Protein AF-0000000078824824 (afdb_homodimer)

pLDDT: mean 91.62, std 8.52, range [42.88, 98.44]

Structure (mmCIF, N/CA/C/O backbone):
data_AF-0000000078824824-model_v1
#
loop_
_entity.id
_entity.type
_entity.pdbx_description
1 polymer 'siroheme decarboxylase'
#
loop_
_atom_site.group_PDB
_atom_site.id
_atom_site.type_symbol
_atom_site.label_atom_id
_atom_site.label_alt_id
_atom_site.label_comp_id
_atom_site.label_asym_id
_atom_site.label_entity_id
_atom_site.label_seq_id
_atom_site.pdbx_PDB_ins_code
_atom_site.Cartn_x
_atom_site.Cartn_y
_atom_site.Cartn_z
_atom_site.occupancy
_atom_site.B_iso_or_equiv
_atom_site.auth_seq_id
_atom_site.auth_comp_id
_atom_site.auth_asym_id
_atom_site.auth_atom_id
_atom_site.pdbx_PDB_model_num
ATOM 1 N N . MET A 1 1 ? -10.422 9.688 16.234 1 77.88 1 MET A N 1
ATOM 2 C CA . MET A 1 1 ? -9.281 10.508 15.844 1 77.88 1 MET A CA 1
ATOM 3 C C . MET A 1 1 ? -8.516 9.867 14.688 1 77.88 1 MET A C 1
ATOM 5 O O . MET A 1 1 ? -8.328 10.492 13.648 1 77.88 1 MET A O 1
ATOM 9 N N . LEU A 1 2 ? -8.312 8.547 14.719 1 79.88 2 LEU A N 1
ATOM 10 C CA . LEU A 1 2 ? -7.465 7.891 13.727 1 79.88 2 LEU A CA 1
ATOM 11 C C . LEU A 1 2 ? -8.164 7.832 12.375 1 79.88 2 LEU A C 1
ATOM 13 O O . LEU A 1 2 ? -7.527 8 11.336 1 79.88 2 LEU A O 1
ATOM 17 N N . ASN A 1 3 ? -9.469 7.719 12.445 1 81.69 3 ASN A N 1
ATOM 18 C CA . ASN A 1 3 ? -10.234 7.684 11.203 1 81.69 3 ASN A CA 1
ATOM 19 C C . ASN A 1 3 ? -10.188 9.031 10.484 1 81.69 3 ASN A C 1
ATOM 21 O O . ASN A 1 3 ? -10.078 9.078 9.258 1 81.69 3 ASN A O 1
ATOM 25 N N . ILE A 1 4 ? -10.219 10.008 11.227 1 79 4 ILE A N 1
ATOM 26 C CA . ILE A 1 4 ? -10.203 11.344 10.648 1 79 4 ILE A CA 1
ATOM 27 C C . ILE A 1 4 ? -8.82 11.641 10.07 1 79 4 ILE A C 1
ATOM 29 O O . ILE A 1 4 ? -8.703 12.164 8.961 1 79 4 ILE A O 1
ATOM 33 N N . ILE A 1 5 ? -7.844 11.227 10.758 1 83.5 5 ILE A N 1
ATOM 34 C CA . ILE A 1 5 ? -6.469 11.5 10.359 1 83.5 5 ILE A CA 1
ATOM 35 C C . ILE A 1 5 ? -6.133 10.719 9.094 1 83.5 5 ILE A C 1
ATOM 37 O O . ILE A 1 5 ? -5.359 11.188 8.258 1 83.5 5 ILE A O 1
ATOM 41 N N . GLN A 1 6 ? -6.789 9.688 8.953 1 82.62 6 GLN A N 1
ATOM 42 C CA . GLN A 1 6 ? -6.52 8.805 7.824 1 82.62 6 GLN A CA 1
ATOM 43 C C . GLN A 1 6 ? -7.145 9.344 6.543 1 82.62 6 GLN A C 1
ATOM 45 O O . GLN A 1 6 ? -6.531 9.297 5.477 1 82.62 6 GLN A O 1
ATOM 50 N N . ASN A 1 7 ? -8.25 9.922 6.59 1 77.62 7 ASN A N 1
ATOM 51 C CA . ASN A 1 7 ? -9.055 10.117 5.391 1 77.62 7 ASN A CA 1
ATOM 52 C C . ASN A 1 7 ? -9.156 11.594 5.016 1 77.62 7 ASN A C 1
ATOM 54 O O . ASN A 1 7 ? -9.422 11.93 3.861 1 77.62 7 ASN A O 1
ATOM 58 N N . ASP A 1 8 ? -9.008 12.43 5.914 1 81 8 ASP A N 1
ATOM 59 C CA . ASP A 1 8 ? -9.359 13.82 5.684 1 81 8 ASP A CA 1
ATOM 60 C C . ASP A 1 8 ? -8.438 14.766 6.457 1 81 8 ASP A C 1
ATOM 62 O O . ASP A 1 8 ? -8.906 15.664 7.16 1 81 8 ASP A O 1
ATOM 66 N N . PHE A 1 9 ? -7.215 14.617 6.199 1 89.62 9 PHE A N 1
ATOM 67 C CA . PHE A 1 9 ? -6.312 15.555 6.863 1 89.62 9 PHE A CA 1
ATOM 68 C C . PHE A 1 9 ? -6.398 16.938 6.227 1 89.62 9 PHE A C 1
ATOM 70 O O . PHE A 1 9 ? -6.234 17.078 5.012 1 89.62 9 PHE A O 1
ATOM 77 N N . PRO A 1 10 ? -6.668 17.953 7.051 1 93.38 10 PRO A N 1
ATOM 78 C CA . PRO A 1 10 ? -6.898 19.281 6.492 1 93.38 10 PRO A CA 1
ATOM 79 C C . PRO A 1 10 ? -5.645 19.891 5.871 1 93.38 10 PRO A C 1
ATOM 81 O O . PRO A 1 10 ? -4.543 19.719 6.402 1 93.38 10 PRO A O 1
ATOM 84 N N . ILE A 1 11 ? -5.902 20.578 4.773 1 94.62 11 ILE A N 1
ATOM 85 C CA . ILE A 1 11 ? -4.824 21.328 4.141 1 94.62 11 ILE A CA 1
ATOM 86 C C . ILE A 1 11 ? -5.016 22.812 4.391 1 94.62 11 ILE A C 1
ATOM 88 O O . ILE A 1 11 ? -5.52 23.531 3.527 1 94.62 11 ILE A O 1
ATOM 92 N N . GLU A 1 12 ? -4.594 23.234 5.465 1 96.5 12 GLU A N 1
ATOM 93 C CA . GLU A 1 12 ? -4.684 24.609 5.918 1 96.5 12 GLU A CA 1
ATOM 94 C C . GLU A 1 12 ? -3.602 24.922 6.945 1 96.5 12 GLU A C 1
ATOM 96 O O . GLU A 1 12 ? -2.873 24.031 7.383 1 96.5 12 GLU A O 1
ATOM 101 N N . SER A 1 13 ? -3.51 26.172 7.426 1 97.25 13 SER A N 1
ATOM 102 C CA . SER A 1 13 ? -2.389 26.672 8.211 1 97.25 13 SER A CA 1
ATOM 103 C C . SER A 1 13 ? -2.25 25.906 9.5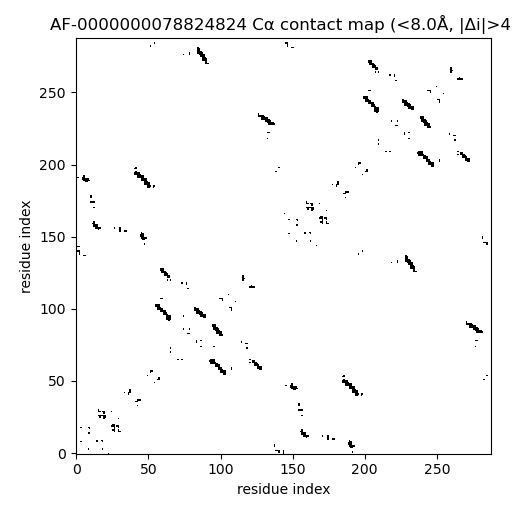23 1 97.25 13 SER A C 1
ATOM 105 O O . SER A 1 13 ? -1.14 25.562 9.938 1 97.25 13 SER A O 1
ATOM 107 N N . ARG A 1 14 ? -3.383 25.625 10.18 1 97.62 14 ARG A N 1
ATOM 108 C CA . ARG A 1 14 ? -3.371 24.922 11.453 1 97.62 14 ARG A CA 1
ATOM 109 C C . ARG A 1 14 ? -4.27 23.688 11.414 1 97.62 14 ARG A C 1
ATOM 111 O O . ARG A 1 14 ? -5.309 23.641 12.07 1 97.62 14 ARG A O 1
ATOM 118 N N . PRO A 1 15 ? -3.791 22.656 10.711 1 96 15 PRO A N 1
ATOM 119 C CA . PRO A 1 15 ? -4.637 21.484 10.508 1 96 15 PRO A CA 1
ATOM 120 C C . PRO A 1 15 ? -4.973 20.766 11.812 1 96 15 PRO A C 1
ATOM 122 O O . PRO A 1 15 ? -6.074 20.234 11.969 1 96 15 PRO A O 1
ATOM 125 N N . PHE A 1 16 ? -4.07 20.812 12.781 1 96.44 16 PHE A N 1
ATOM 126 C CA . PHE A 1 16 ? -4.312 20.125 14.039 1 96.44 16 PHE A CA 1
ATOM 127 C C . PHE A 1 16 ? -5.363 20.859 14.867 1 96.44 16 PHE A C 1
ATOM 129 O O . PHE A 1 16 ? -6.117 20.234 15.609 1 96.44 16 PHE A O 1
ATOM 136 N N . LEU A 1 17 ? -5.379 22.156 14.711 1 97.25 17 LEU A N 1
ATOM 137 C CA . LEU A 1 17 ? -6.457 22.906 15.344 1 97.25 17 LEU A CA 1
ATOM 138 C C . LEU A 1 17 ? -7.809 22.516 14.742 1 97.25 17 LEU A C 1
ATOM 140 O O . LEU A 1 17 ? -8.789 22.344 15.477 1 97.25 17 LEU A O 1
ATOM 144 N N . THR A 1 18 ? -7.855 22.406 13.461 1 96.19 18 THR A N 1
ATOM 145 C CA . THR A 1 18 ? -9.078 22 12.781 1 96.19 18 THR A CA 1
ATOM 146 C C . THR A 1 18 ? -9.531 20.625 13.266 1 96.19 18 THR A C 1
ATOM 148 O O . THR A 1 18 ? -10.711 20.406 13.555 1 96.19 18 THR A O 1
ATOM 151 N N . LEU A 1 19 ? -8.602 19.703 13.359 1 93.81 19 LEU A N 1
ATOM 152 C CA . LEU A 1 19 ? -8.898 18.375 13.867 1 93.81 19 LEU A CA 1
ATOM 153 C C . LEU A 1 19 ? -9.391 18.438 15.312 1 93.81 19 LEU A C 1
ATOM 155 O O . LEU A 1 19 ? -10.336 17.734 15.68 1 93.81 19 LEU A O 1
ATOM 159 N N . ALA A 1 20 ? -8.727 19.266 16.078 1 95.12 20 ALA A N 1
ATOM 160 C CA . ALA A 1 20 ? -9.094 19.438 17.484 1 95.12 20 ALA A CA 1
ATOM 161 C C . ALA A 1 20 ? -10.547 19.875 17.625 1 95.12 20 ALA A C 1
ATOM 163 O O . ALA A 1 20 ? -11.273 19.359 18.484 1 95.12 20 ALA A O 1
ATOM 164 N N . ASN A 1 21 ? -10.93 20.797 16.781 1 95.44 21 ASN A N 1
ATOM 165 C CA . ASN A 1 21 ? -12.297 21.297 16.812 1 95.44 21 ASN A CA 1
ATOM 166 C C . ASN A 1 21 ? -13.312 20.203 16.484 1 95.44 21 ASN A C 1
ATOM 168 O O . ASN A 1 21 ? -14.383 20.141 17.094 1 95.44 21 ASN A O 1
ATOM 172 N N . LYS A 1 22 ? -13 19.359 15.594 1 92.38 22 LYS A N 1
ATOM 173 C CA . LYS A 1 22 ? -13.883 18.266 15.195 1 92.38 22 LYS A CA 1
ATOM 174 C C . LYS A 1 22 ? -13.977 17.219 16.297 1 92.38 22 LYS A C 1
ATOM 176 O O . LYS A 1 22 ? -15 16.547 16.438 1 92.38 22 LYS A O 1
ATOM 181 N N . LEU A 1 23 ? -12.969 17.078 17.094 1 91.69 23 LEU A N 1
ATOM 182 C CA . LEU A 1 23 ? -12.883 16 18.078 1 91.69 23 LEU A CA 1
ATOM 183 C C . LEU A 1 23 ? -13.188 16.516 19.469 1 91.69 23 LEU A C 1
ATOM 185 O O . LEU A 1 23 ? -13.102 15.766 20.453 1 91.69 23 LEU A O 1
ATOM 189 N N . ASP A 1 24 ? -13.492 17.766 19.609 1 94.19 24 ASP A N 1
ATOM 190 C CA . ASP A 1 24 ? -13.734 18.391 20.906 1 94.19 24 ASP A CA 1
ATOM 191 C C . ASP A 1 24 ? -12.523 18.25 21.828 1 94.19 24 ASP A C 1
ATOM 193 O O . ASP A 1 24 ? -12.648 17.797 22.969 1 94.19 24 ASP A O 1
ATOM 197 N N . MET A 1 25 ? -11.32 18.562 21.281 1 96.06 25 MET A N 1
ATOM 198 C CA . MET A 1 25 ? -10.031 18.562 21.953 1 96.06 25 MET A CA 1
ATOM 199 C C . MET A 1 25 ? -9.305 19.891 21.719 1 96.06 25 MET A C 1
ATOM 201 O O . MET A 1 25 ? -9.773 20.734 20.969 1 96.06 25 MET A O 1
ATOM 205 N N . THR A 1 26 ? -8.242 20.016 22.531 1 97.56 26 THR A N 1
ATOM 206 C CA . THR A 1 26 ? -7.363 21.141 22.234 1 97.56 26 THR A CA 1
ATOM 207 C C . THR A 1 26 ? -6.344 20.766 21.156 1 97.56 26 THR A C 1
ATOM 209 O O . THR A 1 26 ? -6.086 19.578 20.938 1 97.56 26 THR A O 1
ATOM 212 N N . GLU A 1 27 ? -5.879 21.766 20.5 1 97.75 27 GLU A N 1
ATOM 213 C CA . GLU A 1 27 ? -4.836 21.531 19.516 1 97.75 27 GLU A CA 1
ATOM 214 C C . GLU A 1 27 ? -3.656 20.781 20.125 1 97.75 27 GLU A C 1
ATOM 216 O O . GLU A 1 27 ? -3.123 19.859 19.5 1 97.75 27 GLU A O 1
ATOM 221 N N . GLU A 1 28 ? -3.238 21.188 21.297 1 97.81 28 GLU A N 1
ATOM 222 C CA . GLU A 1 28 ? -2.109 20.562 21.984 1 97.81 28 GLU A CA 1
ATOM 223 C C . GLU A 1 28 ? -2.375 19.094 22.25 1 97.81 28 GLU A C 1
ATOM 225 O O . GLU A 1 28 ? -1.48 18.25 22.094 1 97.81 28 GLU A O 1
ATOM 230 N N . GLU A 1 29 ? -3.529 18.781 22.625 1 96.69 29 GLU A N 1
ATOM 231 C CA . GLU A 1 29 ? -3.904 17.391 22.891 1 96.69 29 GLU A CA 1
ATOM 232 C C . GLU A 1 29 ? -3.803 16.547 21.641 1 96.69 29 GLU A C 1
ATOM 234 O O . GLU A 1 29 ? -3.287 15.422 21.672 1 96.69 29 GLU A O 1
ATOM 239 N N . VAL A 1 30 ? -4.297 17.062 20.516 1 95.38 30 VAL A N 1
ATOM 240 C CA . VAL A 1 30 ? -4.27 16.344 19.25 1 95.38 30 VAL A CA 1
ATOM 241 C C . VAL A 1 30 ? -2.824 16.109 18.828 1 95.38 30 VAL A C 1
ATOM 243 O O . VAL A 1 30 ? -2.463 15 18.422 1 95.38 30 VAL A O 1
ATOM 246 N N . ILE A 1 31 ? -2.025 17.125 18.922 1 96.62 31 ILE A N 1
ATOM 247 C CA . ILE A 1 31 ? -0.627 17.047 18.516 1 96.62 31 ILE A CA 1
ATOM 248 C C . ILE A 1 31 ? 0.099 16.016 19.391 1 96.62 31 ILE A C 1
ATOM 250 O O . ILE A 1 31 ? 0.832 15.164 18.859 1 96.62 31 ILE A O 1
ATOM 254 N N . GLU A 1 32 ? -0.134 16.062 20.641 1 96.62 32 GLU A N 1
ATOM 255 C CA . GLU A 1 32 ? 0.508 15.117 21.562 1 96.62 32 GLU A CA 1
ATOM 256 C C . GLU A 1 3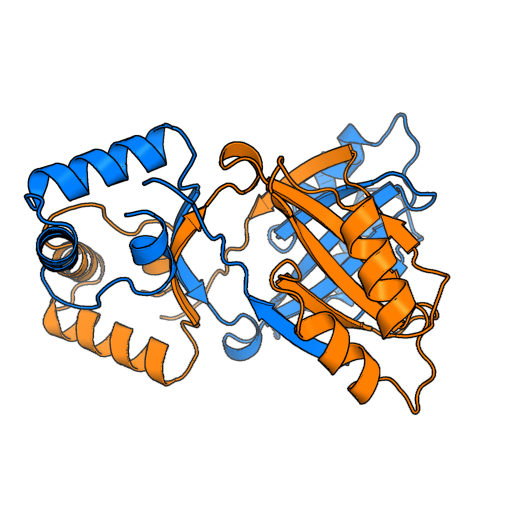2 ? 0.071 13.688 21.266 1 96.62 32 GLU A C 1
ATOM 258 O O . GLU A 1 32 ? 0.887 12.766 21.312 1 96.62 32 GLU A O 1
ATOM 263 N N . LEU A 1 33 ? -1.161 13.547 21.016 1 93.75 33 LEU A N 1
ATOM 264 C CA . LEU A 1 33 ? -1.683 12.227 20.688 1 93.75 33 LEU A CA 1
ATOM 265 C C . LEU A 1 33 ? -1.069 11.711 19.391 1 93.75 33 LEU A C 1
ATOM 267 O O . LEU A 1 33 ? -0.706 10.531 19.297 1 93.75 33 LEU A O 1
ATOM 271 N N . MET A 1 34 ? -0.977 12.562 18.422 1 93.12 34 MET A N 1
ATOM 272 C CA . MET A 1 34 ? -0.362 12.188 17.156 1 93.12 34 MET A CA 1
ATOM 273 C C . MET A 1 34 ? 1.08 11.734 17.359 1 93.12 34 MET A C 1
ATOM 275 O O . MET A 1 34 ? 1.504 10.727 16.797 1 93.12 34 MET A O 1
ATOM 279 N N . LYS A 1 35 ? 1.763 12.484 18.109 1 94.88 35 LYS A N 1
ATOM 280 C CA . LYS A 1 35 ? 3.15 12.133 18.391 1 94.88 35 LYS A CA 1
ATOM 281 C C . LYS A 1 35 ? 3.238 10.789 19.109 1 94.88 35 LYS A C 1
ATOM 283 O O . LYS A 1 35 ? 4.105 9.969 18.812 1 94.88 35 LYS A O 1
ATOM 288 N N . LYS A 1 36 ? 2.365 10.578 20.031 1 94.5 36 LYS A N 1
ATOM 289 C CA . LYS A 1 36 ? 2.326 9.32 20.766 1 94.5 36 LYS A CA 1
ATOM 290 C C . LYS A 1 36 ? 2.043 8.141 19.844 1 94.5 36 LYS A C 1
ATOM 292 O O . LYS A 1 36 ? 2.684 7.098 19.938 1 94.5 36 LYS A O 1
ATOM 297 N N . PHE A 1 37 ? 1.083 8.305 18.969 1 91.69 37 PHE A N 1
ATOM 298 C CA . PHE A 1 37 ? 0.725 7.242 18.031 1 91.69 37 PHE A CA 1
ATOM 299 C C . PHE A 1 37 ? 1.877 6.953 17.078 1 91.69 37 PHE A C 1
ATOM 301 O O . PHE A 1 37 ? 2.096 5.801 16.688 1 91.69 37 PHE A O 1
ATOM 308 N N . LYS A 1 38 ? 2.537 7.953 16.688 1 91.75 38 LYS A N 1
ATOM 309 C CA . LYS A 1 38 ? 3.713 7.773 15.836 1 91.75 38 LYS A CA 1
ATOM 310 C C . LYS A 1 38 ? 4.82 7.039 16.578 1 91.75 38 LYS A C 1
ATOM 312 O O . LYS A 1 38 ? 5.402 6.086 16.062 1 91.75 38 LYS A O 1
ATOM 317 N N . GLU A 1 39 ? 5.078 7.441 17.781 1 93.69 39 GLU A N 1
ATOM 318 C CA . GLU A 1 39 ? 6.125 6.84 18.609 1 93.69 39 GLU A CA 1
ATOM 319 C C . GLU A 1 39 ? 5.82 5.375 18.906 1 93.69 39 GLU A C 1
ATOM 321 O O . GLU A 1 39 ? 6.727 4.543 18.938 1 93.69 39 GLU A O 1
ATOM 326 N N . SER A 1 40 ? 4.562 5.113 19.078 1 93.19 40 SER A N 1
ATOM 327 C CA . SER A 1 40 ? 4.156 3.754 19.406 1 93.19 40 SER A CA 1
ATOM 328 C C . SER A 1 40 ? 4.074 2.873 18.172 1 93.19 40 SER A C 1
ATOM 330 O O . SER A 1 40 ? 3.896 1.658 18.266 1 93.19 40 SER A O 1
ATOM 332 N N . GLY A 1 41 ? 4.094 3.51 16.969 1 90.62 41 GLY A N 1
ATOM 333 C CA . GLY A 1 41 ? 4.129 2.748 15.734 1 90.62 41 GLY A CA 1
ATOM 334 C C . GLY A 1 41 ? 2.758 2.537 15.125 1 90.62 41 GLY A C 1
ATOM 335 O O . GLY A 1 41 ? 2.633 1.909 14.07 1 90.62 41 GLY A O 1
ATOM 336 N N . TYR A 1 42 ? 1.727 3.016 15.812 1 89.38 42 TYR A N 1
ATOM 337 C CA . TYR A 1 42 ? 0.396 2.926 15.227 1 89.38 42 TYR A CA 1
ATOM 338 C C . TYR A 1 42 ? 0.322 3.711 13.922 1 89.38 42 TYR A C 1
ATOM 340 O O . TYR A 1 42 ? -0.282 3.254 12.945 1 89.38 42 TYR A O 1
ATOM 348 N N . ILE A 1 43 ? 0.893 4.875 14.016 1 89.19 43 ILE A N 1
ATOM 349 C CA . ILE A 1 43 ? 1.068 5.656 12.797 1 89.19 43 ILE A CA 1
ATOM 350 C C . ILE A 1 43 ? 2.461 5.406 12.219 1 89.19 43 ILE A C 1
ATOM 352 O O . ILE A 1 43 ? 3.469 5.758 12.836 1 89.19 43 ILE A O 1
ATOM 356 N N . ARG A 1 44 ? 2.543 4.832 11.094 1 87.44 44 ARG A N 1
ATOM 357 C CA . ARG A 1 44 ? 3.82 4.566 10.445 1 87.44 44 ARG A CA 1
ATOM 358 C C . ARG A 1 44 ? 4.387 5.832 9.812 1 87.44 44 ARG A C 1
ATOM 360 O O . ARG A 1 44 ? 5.594 6.078 9.875 1 87.44 44 ARG A O 1
ATOM 367 N N . ARG A 1 45 ? 3.498 6.512 9.211 1 87.62 45 ARG A N 1
ATOM 368 C CA . ARG A 1 45 ? 3.92 7.738 8.539 1 87.62 45 ARG A CA 1
ATOM 369 C C . ARG A 1 45 ? 2.775 8.742 8.461 1 87.62 45 ARG A C 1
ATOM 371 O O . ARG A 1 45 ? 1.607 8.352 8.391 1 87.62 45 ARG A O 1
ATOM 378 N N . LEU A 1 46 ? 3.195 9.977 8.672 1 87.81 46 LEU A N 1
ATOM 379 C CA . LEU A 1 46 ? 2.271 11.07 8.383 1 87.81 46 LEU A CA 1
ATOM 380 C C . LEU A 1 46 ? 2.711 11.844 7.148 1 87.81 46 LEU A C 1
ATOM 382 O O . LEU A 1 46 ? 3.869 12.25 7.043 1 87.81 46 LEU A O 1
ATOM 386 N N . GLY A 1 47 ? 1.866 11.883 6.172 1 88.06 47 GLY A N 1
ATOM 387 C CA . GLY A 1 47 ? 2.223 12.609 4.965 1 88.06 47 GLY A CA 1
ATOM 388 C C . GLY A 1 47 ? 1.343 12.266 3.779 1 88.06 47 GLY A C 1
ATOM 389 O O . GLY A 1 47 ? 0.206 11.82 3.951 1 88.06 47 GLY A O 1
ATOM 390 N N . GLY A 1 48 ? 1.871 12.586 2.66 1 87.38 48 GLY A N 1
ATOM 391 C CA . GLY A 1 48 ? 1.109 12.359 1.441 1 87.38 48 GLY A CA 1
ATOM 392 C C . GLY A 1 48 ? 1.295 10.969 0.868 1 87.38 48 GLY A C 1
ATOM 393 O O . GLY A 1 48 ? 2.402 10.43 0.889 1 87.38 48 GLY A O 1
ATOM 394 N N . VAL A 1 49 ? 0.228 10.375 0.575 1 87.25 49 VAL A N 1
ATOM 395 C CA . VAL A 1 49 ? 0.232 9.172 -0.255 1 87.25 49 VAL A CA 1
ATOM 396 C C . VAL A 1 49 ? 0.051 9.555 -1.722 1 87.25 49 VAL A C 1
ATOM 398 O O . VAL A 1 49 ? -0.927 10.219 -2.08 1 87.25 49 VAL A O 1
ATOM 401 N N . PHE A 1 50 ? 0.919 9.117 -2.541 1 87.94 50 PHE A N 1
ATOM 402 C CA . PHE A 1 50 ? 0.964 9.594 -3.918 1 87.94 50 PHE A CA 1
ATOM 403 C C . PHE A 1 50 ? 0.485 8.516 -4.883 1 87.94 50 PHE A C 1
ATOM 405 O O . PHE A 1 50 ? 0.546 7.328 -4.574 1 87.94 50 PHE A O 1
ATOM 412 N N . ASP A 1 51 ? 0.059 9.055 -6 1 89.5 51 ASP A N 1
ATOM 413 C CA . ASP A 1 51 ? -0.236 8.172 -7.129 1 89.5 51 ASP A CA 1
ATOM 414 C C . ASP A 1 51 ? 1.026 7.867 -7.934 1 89.5 51 ASP A C 1
ATOM 416 O O . ASP A 1 51 ? 1.489 8.703 -8.711 1 89.5 51 ASP A O 1
ATOM 420 N N . SER A 1 52 ? 1.491 6.664 -7.727 1 87.94 52 SER A N 1
ATOM 421 C CA . SER A 1 52 ? 2.764 6.32 -8.352 1 87.94 52 SER A CA 1
ATOM 422 C C . SER A 1 52 ? 2.666 6.375 -9.867 1 87.94 52 SER A C 1
ATOM 424 O O . SER A 1 52 ? 3.619 6.777 -10.547 1 87.94 52 SER A O 1
ATOM 426 N N . GLY A 1 53 ? 1.61 6.012 -10.414 1 87.5 53 GLY A N 1
ATOM 427 C CA . GLY A 1 53 ? 1.421 6.086 -11.859 1 87.5 53 GLY A CA 1
ATOM 428 C C . GLY A 1 53 ? 1.497 7.504 -12.398 1 87.5 53 GLY A C 1
ATOM 429 O O . GLY A 1 53 ? 2.178 7.758 -13.391 1 87.5 53 GLY A O 1
ATOM 430 N N . LYS A 1 54 ? 0.863 8.367 -11.773 1 87.75 54 LYS A N 1
ATOM 431 C CA . LYS A 1 54 ? 0.869 9.773 -12.18 1 87.75 54 LYS A CA 1
ATOM 432 C C . LYS A 1 54 ? 2.256 10.383 -12.023 1 87.75 54 LYS A C 1
ATOM 434 O O . LYS A 1 54 ? 2.611 11.32 -12.734 1 87.75 54 LYS A O 1
ATOM 439 N N . LEU A 1 55 ? 3.021 9.844 -11.102 1 87.38 55 LEU A N 1
ATOM 440 C CA . LEU A 1 55 ? 4.371 10.344 -10.867 1 87.38 55 LEU A CA 1
ATOM 441 C C . LEU A 1 55 ? 5.355 9.734 -11.867 1 87.38 55 LEU A C 1
ATOM 443 O O . LEU A 1 55 ? 6.535 10.094 -11.875 1 87.38 55 LEU A O 1
ATOM 447 N N . GLY A 1 56 ? 4.863 8.82 -12.672 1 87.19 56 GLY A N 1
ATOM 448 C CA . GLY A 1 56 ? 5.719 8.211 -13.68 1 87.19 56 GLY A CA 1
ATOM 449 C C . GLY A 1 56 ? 6.402 6.945 -13.203 1 87.19 56 GLY A C 1
ATOM 450 O O . GLY A 1 56 ? 7.551 6.68 -13.562 1 87.19 56 GLY A O 1
ATOM 451 N N . TYR A 1 57 ? 5.758 6.277 -12.344 1 89.12 57 TYR A N 1
ATOM 452 C CA . TYR A 1 57 ? 6.273 4.996 -11.883 1 89.12 57 TYR A CA 1
ATOM 453 C C . TYR A 1 57 ? 5.406 3.846 -12.383 1 89.12 57 TYR A C 1
ATOM 455 O O . TYR A 1 57 ? 4.223 4.031 -12.672 1 89.12 57 TYR A O 1
ATOM 463 N N . THR A 1 58 ? 6.043 2.758 -12.531 1 89.44 58 THR A N 1
ATOM 464 C CA . THR A 1 58 ? 5.363 1.502 -12.828 1 89.44 58 THR A CA 1
ATOM 465 C C . THR A 1 58 ? 5.75 0.425 -11.82 1 89.44 58 THR A C 1
ATOM 467 O O . THR A 1 58 ? 6.879 0.408 -11.328 1 89.44 58 THR A O 1
ATOM 470 N N . SER A 1 59 ? 4.789 -0.407 -11.477 1 91.75 59 SER A N 1
ATOM 471 C CA . SER A 1 59 ? 5.027 -1.432 -10.469 1 91.75 59 SER A CA 1
ATOM 472 C C . SER A 1 59 ? 4.645 -2.816 -10.977 1 91.75 59 SER A C 1
ATOM 474 O O . SER A 1 59 ? 3.842 -2.939 -11.906 1 91.75 59 SER A O 1
ATOM 476 N N . THR A 1 60 ? 5.293 -3.789 -10.484 1 94.56 60 THR A N 1
ATOM 477 C CA . THR A 1 60 ? 4.957 -5.176 -10.781 1 94.56 60 THR A CA 1
ATOM 478 C C . THR A 1 60 ? 5.066 -6.039 -9.523 1 94.56 60 THR A C 1
ATOM 480 O O . THR A 1 60 ? 5.836 -5.727 -8.617 1 94.56 60 THR A O 1
ATOM 483 N N . LEU A 1 61 ? 4.258 -7.059 -9.5 1 96.75 61 LEU A N 1
ATOM 484 C CA . LEU A 1 61 ? 4.34 -8.078 -8.461 1 96.75 61 LEU A CA 1
ATOM 485 C C . LEU A 1 61 ? 5.211 -9.25 -8.914 1 96.75 61 LEU A C 1
ATOM 487 O O . LEU A 1 61 ? 5.043 -9.758 -10.023 1 96.75 61 LEU A O 1
ATOM 491 N N . CYS A 1 62 ? 6.137 -9.617 -8.008 1 97.88 62 CYS A N 1
ATOM 492 C CA . CYS A 1 62 ? 7.055 -10.703 -8.328 1 97.88 62 CYS A CA 1
ATOM 493 C C . CYS A 1 62 ? 6.992 -11.805 -7.27 1 97.88 62 CYS A C 1
ATOM 495 O O . CYS A 1 62 ? 6.723 -11.531 -6.098 1 97.88 62 CYS A O 1
ATOM 497 N N . ALA A 1 63 ? 7.242 -12.992 -7.723 1 98.06 63 ALA A N 1
ATOM 498 C CA . ALA A 1 63 ? 7.32 -14.141 -6.824 1 98.06 63 ALA A CA 1
ATOM 499 C C . ALA A 1 63 ? 8.508 -15.039 -7.18 1 98.06 63 ALA A C 1
ATOM 501 O O . ALA A 1 63 ? 8.789 -15.258 -8.359 1 98.06 63 ALA A O 1
ATOM 502 N N . ILE A 1 64 ? 9.18 -15.539 -6.148 1 98.12 64 ILE A N 1
ATOM 503 C CA . ILE A 1 64 ? 10.32 -16.422 -6.387 1 98.12 64 ILE A CA 1
ATOM 504 C C . ILE A 1 64 ? 10.281 -17.578 -5.398 1 98.12 64 ILE A C 1
ATOM 506 O O . ILE A 1 64 ? 9.734 -17.453 -4.301 1 98.12 64 ILE A O 1
ATOM 510 N N . GLU A 1 65 ? 10.703 -18.719 -5.898 1 97.94 65 GLU A N 1
ATOM 511 C CA . GLU A 1 65 ? 10.93 -19.859 -5.027 1 97.94 65 GLU A CA 1
ATOM 512 C C . GLU A 1 65 ? 12.328 -19.828 -4.418 1 97.94 65 GLU A C 1
ATOM 514 O O . GLU A 1 65 ? 13.32 -20 -5.125 1 97.94 65 GLU A O 1
ATOM 519 N N . VAL A 1 66 ? 12.375 -19.656 -3.129 1 98.12 66 VAL A N 1
ATOM 520 C CA . VAL A 1 66 ? 13.648 -19.516 -2.439 1 98.12 66 VAL A CA 1
ATOM 521 C C . VAL A 1 66 ? 13.883 -20.719 -1.53 1 98.12 66 VAL A C 1
ATOM 523 O O . VAL A 1 66 ? 13.008 -21.094 -0.742 1 98.12 66 VAL A O 1
ATOM 526 N N . PRO A 1 67 ? 15.055 -21.359 -1.666 1 97.56 67 PRO A N 1
ATOM 527 C CA . PRO A 1 67 ? 15.375 -22.391 -0.671 1 97.56 67 PRO A CA 1
ATOM 528 C C . PRO A 1 67 ? 15.273 -21.875 0.763 1 97.56 67 PRO A C 1
ATOM 530 O O . PRO A 1 67 ? 15.68 -20.75 1.048 1 97.56 67 PRO A O 1
ATOM 533 N N . GLU A 1 68 ? 14.742 -22.719 1.63 1 96.5 68 GLU A N 1
ATOM 534 C CA . GLU A 1 68 ? 14.445 -22.312 3.002 1 96.5 68 GLU A CA 1
ATOM 535 C C . GLU A 1 68 ? 15.688 -21.781 3.699 1 96.5 68 GLU A C 1
ATOM 537 O O . GLU A 1 68 ? 15.617 -20.797 4.438 1 96.5 68 GLU A O 1
ATOM 542 N N . GLU A 1 69 ? 16.781 -22.312 3.455 1 97.56 69 GLU A N 1
ATOM 543 C CA . GLU A 1 69 ? 18.031 -21.953 4.141 1 97.56 69 GLU A CA 1
ATOM 544 C C . GLU A 1 69 ? 18.578 -20.625 3.633 1 97.56 69 GLU A C 1
ATOM 546 O O . GLU A 1 69 ? 19.469 -20.047 4.25 1 97.56 69 GLU A O 1
ATOM 551 N N . ARG A 1 70 ? 17.969 -20.125 2.543 1 98.06 70 ARG A N 1
ATOM 552 C CA . ARG A 1 70 ? 18.5 -18.906 1.942 1 98.06 70 ARG A CA 1
ATOM 553 C C . ARG A 1 70 ? 17.5 -17.75 2.084 1 98.06 70 ARG A C 1
ATOM 555 O O . ARG A 1 70 ? 17.75 -16.656 1.584 1 98.06 70 ARG A O 1
ATOM 562 N N . VAL A 1 71 ? 16.453 -17.922 2.779 1 98 71 VAL A N 1
ATOM 563 C CA . VAL A 1 71 ? 15.344 -16.969 2.822 1 98 71 VAL A CA 1
ATOM 564 C C . VAL A 1 71 ? 15.836 -15.625 3.373 1 98 71 VAL A C 1
ATOM 566 O O . VAL A 1 71 ? 15.602 -14.578 2.77 1 98 71 VAL A O 1
ATOM 569 N N . GLU A 1 72 ? 16.547 -15.648 4.418 1 97.88 72 GLU A N 1
ATOM 570 C CA . GLU A 1 72 ? 17 -14.406 5.039 1 97.88 72 GLU A CA 1
ATOM 571 C C . GLU A 1 72 ? 18 -13.688 4.145 1 97.88 72 GLU A C 1
ATOM 573 O O . GLU A 1 72 ? 17.953 -12.461 4 1 97.88 72 GLU A O 1
ATOM 578 N N . GLU A 1 73 ? 18.859 -14.43 3.631 1 98.31 73 GLU A N 1
ATOM 579 C CA . GLU A 1 73 ? 19.875 -13.867 2.729 1 98.31 73 GLU A CA 1
ATOM 580 C C . GLU A 1 73 ? 19.219 -13.211 1.518 1 98.31 73 GLU A C 1
ATOM 582 O O . GLU A 1 73 ? 19.516 -12.055 1.196 1 98.31 73 GLU A O 1
ATOM 587 N N . VAL A 1 74 ? 18.359 -13.914 0.865 1 98.44 74 VAL A N 1
ATOM 588 C CA . VAL A 1 74 ? 17.703 -13.445 -0.353 1 98.44 74 VAL A CA 1
ATOM 589 C C . VAL A 1 74 ? 16.828 -12.234 -0.035 1 98.44 74 VAL A C 1
ATOM 591 O O . VAL A 1 74 ? 16.828 -11.242 -0.77 1 98.44 74 VAL A O 1
ATOM 594 N N . ALA A 1 75 ? 16.094 -12.312 1.051 1 98.38 75 ALA A N 1
ATOM 595 C CA . ALA A 1 75 ? 15.258 -11.188 1.473 1 98.38 75 ALA A CA 1
ATOM 596 C C . ALA A 1 75 ? 16.094 -9.93 1.663 1 98.38 75 ALA A C 1
ATOM 598 O O . ALA A 1 75 ? 15.703 -8.844 1.223 1 98.38 75 ALA A O 1
ATOM 599 N N . SER A 1 76 ? 17.219 -10.102 2.279 1 98.19 76 SER A N 1
ATOM 600 C CA . SER A 1 76 ? 18.109 -8.969 2.539 1 98.19 76 SER A CA 1
ATOM 601 C C . SER A 1 76 ? 18.578 -8.328 1.239 1 98.19 76 SER A C 1
ATOM 603 O O . SER A 1 76 ? 18.594 -7.105 1.111 1 98.19 76 SER A O 1
ATOM 605 N N . ILE A 1 77 ? 18.953 -9.109 0.303 1 98.19 77 ILE A N 1
ATOM 606 C CA . ILE A 1 77 ? 19.438 -8.617 -0.981 1 98.19 77 ILE A CA 1
ATOM 607 C C . ILE A 1 77 ? 18.328 -7.867 -1.703 1 98.19 77 ILE A C 1
ATOM 609 O O . ILE A 1 77 ? 18.516 -6.734 -2.146 1 98.19 77 ILE A O 1
ATOM 613 N N . ILE A 1 78 ? 17.188 -8.484 -1.802 1 97.88 78 ILE A N 1
ATOM 614 C CA . ILE A 1 78 ? 16.047 -7.902 -2.504 1 97.88 78 ILE A CA 1
ATOM 615 C C . ILE A 1 78 ? 15.641 -6.594 -1.829 1 97.88 78 ILE A C 1
ATOM 617 O O . ILE A 1 78 ? 15.375 -5.594 -2.504 1 97.88 78 ILE A O 1
ATOM 621 N N . ASN A 1 79 ? 15.703 -6.609 -0.548 1 96.88 79 ASN A N 1
ATOM 622 C CA . ASN A 1 79 ? 15.328 -5.426 0.219 1 96.88 79 ASN A CA 1
ATOM 623 C C . ASN A 1 79 ? 16.297 -4.273 -0.018 1 96.88 79 ASN A C 1
ATOM 625 O O . ASN A 1 79 ? 15.977 -3.119 0.267 1 96.88 79 ASN A O 1
ATOM 629 N N . GLY A 1 80 ? 17.438 -4.578 -0.47 1 95.56 80 GLY A N 1
ATOM 630 C CA . GLY A 1 80 ? 18.438 -3.566 -0.736 1 95.56 80 GLY A CA 1
ATOM 631 C C . GLY A 1 80 ? 18.141 -2.725 -1.961 1 95.56 80 GLY A C 1
ATOM 632 O O . GLY A 1 80 ? 18.703 -1.645 -2.137 1 95.56 80 GLY A O 1
ATOM 633 N N . TYR A 1 81 ? 17.281 -3.18 -2.793 1 94.25 81 TYR A N 1
ATOM 634 C CA . TYR A 1 81 ? 16.875 -2.406 -3.961 1 94.25 81 TYR A CA 1
ATOM 635 C C . TYR A 1 81 ? 15.82 -1.374 -3.59 1 94.25 81 TYR A C 1
ATOM 637 O O . TYR A 1 81 ? 14.766 -1.722 -3.053 1 94.25 81 TYR A O 1
ATOM 645 N N . SER A 1 82 ? 16.047 -0.153 -3.957 1 90.06 82 SER A N 1
ATOM 646 C CA . SER A 1 82 ? 15.18 0.953 -3.555 1 90.06 82 SER A CA 1
ATOM 647 C C . SER A 1 82 ? 13.797 0.828 -4.18 1 90.06 82 SER A C 1
ATOM 649 O O . SER A 1 82 ? 12.805 1.281 -3.602 1 90.06 82 SER A O 1
ATOM 651 N N . GLY A 1 83 ? 13.727 0.149 -5.285 1 92.62 83 GLY A N 1
ATOM 652 C CA . GLY A 1 83 ? 12.453 0.001 -5.973 1 92.62 83 GLY A CA 1
ATOM 653 C C . GLY A 1 83 ? 11.555 -1.044 -5.34 1 92.62 83 GLY A C 1
ATOM 654 O O . GLY A 1 83 ? 10.367 -1.122 -5.656 1 92.62 83 GLY A O 1
ATOM 655 N N . VAL A 1 84 ? 12.125 -1.834 -4.484 1 95.56 84 VAL A N 1
ATOM 656 C CA . VAL A 1 84 ? 11.305 -2.82 -3.789 1 95.56 84 VAL A CA 1
ATOM 657 C C . VAL A 1 84 ? 10.578 -2.156 -2.621 1 95.56 84 VAL A C 1
ATOM 659 O O . VAL A 1 84 ? 11.219 -1.618 -1.712 1 95.56 84 VAL A O 1
ATOM 662 N N . THR A 1 85 ? 9.258 -2.268 -2.709 1 92.25 85 THR A N 1
ATOM 663 C CA . THR A 1 85 ? 8.453 -1.554 -1.719 1 92.25 85 THR A CA 1
ATOM 664 C C . THR A 1 85 ? 7.867 -2.523 -0.697 1 92.25 85 THR A C 1
ATOM 666 O O . THR A 1 85 ? 7.641 -2.154 0.457 1 92.25 85 THR A O 1
ATOM 669 N N . HIS A 1 86 ? 7.531 -3.654 -1.103 1 94.19 86 HIS A N 1
ATOM 670 C CA . HIS A 1 86 ? 7.027 -4.738 -0.265 1 94.19 86 HIS A CA 1
ATOM 671 C C . HIS A 1 86 ? 7.82 -6.023 -0.49 1 94.19 86 HIS A C 1
ATOM 673 O O . HIS A 1 86 ? 8.312 -6.266 -1.594 1 94.19 86 HIS A O 1
ATOM 679 N N . ASN A 1 87 ? 7.934 -6.777 0.594 1 97.69 87 ASN A N 1
ATOM 680 C CA . ASN A 1 87 ? 8.531 -8.102 0.52 1 97.69 87 ASN A CA 1
ATOM 681 C C . ASN A 1 87 ? 8.008 -9.016 1.627 1 97.69 87 ASN A C 1
ATOM 683 O O . ASN A 1 87 ? 8.156 -8.703 2.811 1 97.69 87 ASN A O 1
ATOM 687 N N . TYR A 1 88 ? 7.441 -10.094 1.174 1 97.25 88 TYR A N 1
ATOM 688 C CA . TYR A 1 88 ? 6.773 -10.992 2.105 1 97.25 88 TYR A CA 1
ATOM 689 C C . TYR A 1 88 ? 7.223 -12.438 1.887 1 97.25 88 TYR A C 1
ATOM 691 O O . TYR A 1 88 ? 7.441 -12.859 0.748 1 97.25 88 TYR A O 1
ATOM 699 N N . LEU A 1 89 ? 7.355 -13.156 3.01 1 97.44 89 LEU A N 1
ATOM 700 C CA . LEU A 1 89 ? 7.344 -14.609 2.953 1 97.44 89 LEU A CA 1
ATOM 701 C C . LEU A 1 89 ? 5.922 -15.148 3.055 1 97.44 89 LEU A C 1
ATOM 703 O O . LEU A 1 89 ? 5.164 -14.75 3.943 1 97.44 89 LEU A O 1
ATOM 707 N N . ARG A 1 90 ? 5.598 -16 2.154 1 96.12 90 ARG A N 1
ATOM 708 C CA . ARG A 1 90 ? 4.238 -16.531 2.158 1 96.12 90 ARG A CA 1
ATOM 709 C C . ARG A 1 90 ? 4.242 -18.047 2.086 1 96.12 90 ARG A C 1
ATOM 711 O O . ARG A 1 90 ? 5.246 -18.656 1.7 1 96.12 90 ARG A O 1
ATOM 718 N N . MET A 1 91 ? 3.09 -18.594 2.494 1 92.44 91 MET A N 1
ATOM 719 C CA . MET A 1 91 ? 2.916 -20.031 2.486 1 92.44 91 MET A CA 1
ATOM 720 C C . MET A 1 91 ? 2.525 -20.531 1.098 1 92.44 91 MET A C 1
ATOM 722 O O . MET A 1 91 ? 1.348 -20.781 0.832 1 92.44 91 MET A O 1
ATOM 726 N N . HIS A 1 92 ? 3.518 -20.797 0.299 1 94.88 92 HIS A N 1
ATOM 727 C CA . HIS A 1 92 ? 3.354 -21.219 -1.085 1 94.88 92 HIS A CA 1
ATOM 728 C C . HIS A 1 92 ? 4.66 -21.766 -1.651 1 94.88 92 HIS A C 1
ATOM 730 O O . HIS A 1 92 ? 5.727 -21.578 -1.06 1 94.88 92 HIS A O 1
ATOM 736 N N . LYS A 1 93 ? 4.488 -22.516 -2.811 1 94.88 93 LYS A N 1
ATOM 737 C CA . LYS A 1 93 ? 5.699 -22.969 -3.498 1 94.88 93 LYS A CA 1
ATOM 738 C C . LYS A 1 93 ? 6.605 -21.781 -3.832 1 94.88 93 LYS A C 1
ATOM 740 O O . LYS A 1 93 ? 7.812 -21.828 -3.588 1 94.88 93 LYS A O 1
ATOM 745 N N . TYR A 1 94 ? 6.012 -20.766 -4.484 1 96.44 94 TYR A N 1
ATOM 746 C CA . TYR A 1 94 ? 6.672 -19.469 -4.484 1 96.44 94 TYR A CA 1
ATOM 747 C C . TYR A 1 94 ? 6.562 -18.797 -3.117 1 96.44 94 TYR A C 1
ATOM 749 O O . TYR A 1 94 ? 5.496 -18.312 -2.742 1 96.44 94 TYR A O 1
ATOM 757 N N . ASN A 1 95 ? 7.68 -18.766 -2.461 1 97.62 95 ASN A N 1
ATOM 758 C CA . ASN A 1 95 ? 7.512 -18.438 -1.049 1 97.62 95 ASN A CA 1
ATOM 759 C C . ASN A 1 95 ? 7.93 -17 -0.747 1 97.62 95 ASN A C 1
ATOM 761 O O . ASN A 1 95 ? 7.719 -16.516 0.362 1 97.62 95 ASN A O 1
ATOM 765 N N . MET A 1 96 ? 8.484 -16.312 -1.665 1 98.44 96 MET A N 1
ATOM 766 C CA . MET A 1 96 ? 8.812 -14.906 -1.454 1 98.44 96 MET A CA 1
ATOM 767 C C . MET A 1 96 ? 8.164 -14.023 -2.514 1 98.44 96 MET A C 1
ATOM 769 O O . MET A 1 96 ? 8.344 -14.25 -3.713 1 98.44 96 MET A O 1
ATOM 773 N N . TRP A 1 97 ? 7.434 -13.062 -2.037 1 98.19 97 TRP A N 1
ATOM 774 C CA . TRP A 1 97 ? 6.645 -12.164 -2.877 1 98.19 97 TRP A CA 1
ATOM 775 C C . TRP A 1 97 ? 7.031 -10.711 -2.633 1 98.19 97 TRP A C 1
ATOM 777 O O . TRP A 1 97 ? 7.059 -10.25 -1.488 1 98.19 97 TRP A O 1
ATOM 787 N N . PHE A 1 98 ? 7.367 -9.961 -3.688 1 97.94 98 PHE A N 1
ATOM 788 C CA . PHE A 1 98 ? 7.742 -8.57 -3.502 1 97.94 98 PHE A CA 1
ATOM 789 C C . PHE A 1 98 ? 7.203 -7.703 -4.633 1 97.94 98 PHE A C 1
ATOM 791 O O . PHE A 1 98 ? 6.938 -8.203 -5.73 1 97.94 98 PHE A O 1
ATOM 798 N N . THR A 1 99 ? 6.965 -6.496 -4.328 1 96.44 99 THR A N 1
ATOM 799 C CA . THR A 1 99 ? 6.566 -5.5 -5.312 1 96.44 99 THR A CA 1
ATOM 800 C C . THR A 1 99 ? 7.758 -4.645 -5.734 1 96.44 99 THR A C 1
ATOM 802 O O . THR A 1 99 ? 8.5 -4.148 -4.883 1 96.44 99 THR A O 1
ATOM 805 N N . LEU A 1 100 ? 8 -4.578 -6.977 1 96.12 100 LEU A N 1
ATOM 806 C CA . LEU A 1 100 ? 9.047 -3.734 -7.551 1 96.12 100 LEU A CA 1
ATOM 807 C C . LEU A 1 100 ? 8.438 -2.531 -8.266 1 96.12 100 LEU A C 1
ATOM 809 O O . LEU A 1 100 ? 7.578 -2.689 -9.141 1 96.12 100 LEU A O 1
ATOM 813 N N . THR A 1 101 ? 8.836 -1.394 -7.859 1 93.69 101 THR A N 1
ATOM 814 C CA . THR A 1 101 ? 8.406 -0.14 -8.469 1 93.69 101 THR A CA 1
ATOM 815 C C . THR A 1 101 ? 9.602 0.614 -9.047 1 93.69 101 THR A C 1
ATOM 817 O O . THR A 1 101 ? 10.602 0.823 -8.367 1 93.69 101 THR A O 1
ATOM 820 N N . VAL A 1 102 ? 9.469 0.98 -10.297 1 91.56 102 VAL A N 1
ATOM 821 C CA . VAL A 1 102 ? 10.562 1.701 -10.945 1 91.56 102 VAL A CA 1
ATOM 822 C C . VAL A 1 102 ? 10.023 2.932 -11.664 1 91.56 102 VAL A C 1
ATOM 824 O O . VAL A 1 102 ? 8.836 2.982 -12.008 1 91.56 102 VAL A O 1
ATOM 827 N N . SER A 1 103 ? 10.914 3.879 -11.836 1 88.62 103 SER A N 1
ATOM 828 C CA . SER A 1 103 ? 10.539 5.051 -12.625 1 88.62 103 SER A CA 1
ATOM 829 C C . SER A 1 103 ? 10.375 4.695 -14.094 1 88.62 103 SER A C 1
ATOM 831 O O . SER A 1 103 ? 10.906 3.684 -14.562 1 88.62 103 SER A O 1
ATOM 833 N N . THR A 1 104 ? 9.594 5.531 -14.781 1 79.62 104 THR A N 1
ATOM 834 C CA . THR A 1 104 ? 9.336 5.273 -16.188 1 79.62 104 THR A CA 1
ATOM 835 C C . THR A 1 104 ? 10.633 5.262 -16.984 1 79.62 104 THR A C 1
ATOM 837 O O . THR A 1 104 ? 10.68 4.742 -18.109 1 79.62 104 THR A O 1
ATOM 840 N N . SER A 1 105 ? 11.625 5.926 -16.375 1 79.81 105 SER A N 1
ATOM 841 C CA . SER A 1 105 ? 12.898 5.949 -17.094 1 79.81 105 SER A CA 1
ATOM 842 C C . SER A 1 105 ? 13.68 4.656 -16.859 1 79.81 105 SER A C 1
ATOM 844 O O . SER A 1 105 ? 14.68 4.402 -17.531 1 79.81 105 SER A O 1
ATOM 846 N N . GLU A 1 106 ? 13.25 3.877 -15.984 1 85.06 106 GLU A N 1
ATOM 847 C CA . GLU A 1 106 ? 13.922 2.619 -15.664 1 85.06 106 GLU A CA 1
ATOM 848 C C . GLU A 1 106 ? 13.125 1.425 -16.188 1 85.06 106 GLU A C 1
ATOM 850 O O . GLU A 1 106 ? 11.938 1.544 -16.469 1 85.06 106 GLU A O 1
ATOM 855 N N . SER A 1 107 ? 13.82 0.365 -16.359 1 89.06 107 SER A N 1
ATOM 856 C CA . SER A 1 107 ? 13.219 -0.866 -16.859 1 89.06 107 SER A CA 1
ATOM 857 C C . SER A 1 107 ? 13.023 -1.882 -15.742 1 89.06 107 SER A C 1
ATOM 859 O O . SER A 1 107 ? 13.969 -2.223 -15.031 1 89.06 107 SER A O 1
ATOM 861 N N . ILE A 1 108 ? 11.773 -2.338 -15.594 1 92.5 108 ILE A N 1
ATOM 862 C CA . ILE A 1 108 ? 11.477 -3.42 -14.664 1 92.5 108 ILE A CA 1
ATOM 863 C C . ILE A 1 108 ? 12.312 -4.648 -15.023 1 92.5 108 ILE A C 1
ATOM 865 O O . ILE A 1 108 ? 12.914 -5.273 -14.148 1 92.5 108 ILE A O 1
ATOM 869 N N . GLU A 1 109 ? 12.367 -4.902 -16.297 1 93.69 109 GLU A N 1
ATOM 870 C CA . GLU A 1 109 ? 13.102 -6.074 -16.781 1 93.69 109 GLU A CA 1
ATOM 871 C C . GLU A 1 109 ? 14.578 -5.992 -16.422 1 93.69 109 GLU A C 1
ATOM 873 O O . GLU A 1 109 ? 15.164 -6.973 -15.961 1 93.69 109 GLU A O 1
ATOM 878 N N . ASP A 1 110 ? 15.141 -4.824 -16.594 1 95.38 110 ASP A N 1
ATOM 879 C CA . ASP A 1 110 ? 16.547 -4.637 -16.281 1 95.38 110 ASP A CA 1
ATOM 880 C C . ASP A 1 110 ? 16.812 -4.805 -14.789 1 95.38 110 ASP A C 1
ATOM 882 O O . ASP A 1 110 ? 17.797 -5.434 -14.391 1 95.38 110 ASP A O 1
ATOM 886 N N . THR A 1 111 ? 15.938 -4.23 -14.031 1 95.44 111 THR A N 1
ATOM 887 C CA . THR A 1 111 ? 16.109 -4.324 -12.586 1 95.44 111 THR A CA 1
ATOM 888 C C . THR A 1 111 ? 15.961 -5.773 -12.125 1 95.44 111 THR A C 1
ATOM 890 O O . THR A 1 111 ? 16.734 -6.242 -11.289 1 95.44 111 THR A O 1
ATOM 893 N N . LEU A 1 112 ? 15.031 -6.477 -12.703 1 96.75 112 LEU A N 1
ATOM 894 C CA . LEU A 1 112 ? 14.82 -7.871 -12.336 1 96.75 112 LEU A CA 1
ATOM 895 C C . LEU A 1 112 ? 16.016 -8.734 -12.734 1 96.75 112 LEU A C 1
ATOM 897 O O . LEU A 1 112 ? 16.359 -9.688 -12.031 1 96.75 112 LEU A O 1
ATOM 901 N N . GLU A 1 113 ? 16.594 -8.398 -13.852 1 96.75 113 GLU A N 1
ATOM 902 C CA . GLU A 1 113 ? 17.781 -9.125 -14.266 1 96.75 113 GLU A CA 1
ATOM 903 C C . GLU A 1 113 ? 18.922 -8.938 -13.266 1 96.75 113 GLU A C 1
ATOM 905 O O . GLU A 1 113 ? 19.641 -9.891 -12.945 1 96.75 113 GLU A O 1
ATOM 910 N N . LYS A 1 114 ? 19.062 -7.707 -12.781 1 96.81 114 LYS A N 1
ATOM 911 C CA . LYS A 1 114 ? 20.062 -7.43 -11.758 1 96.81 114 LYS A CA 1
ATOM 912 C C . LYS A 1 114 ? 19.781 -8.211 -10.477 1 96.81 114 LYS A C 1
ATOM 914 O O . LYS A 1 114 ? 20.688 -8.773 -9.867 1 96.81 114 LYS A O 1
ATOM 919 N N . ILE A 1 115 ? 18.562 -8.281 -10.102 1 97.12 115 ILE A N 1
ATOM 920 C CA . ILE A 1 115 ? 18.156 -9 -8.898 1 97.12 115 ILE A CA 1
ATOM 921 C C . ILE A 1 115 ? 18.453 -10.492 -9.07 1 97.12 115 ILE A C 1
ATOM 923 O O . ILE A 1 115 ? 19.062 -11.117 -8.195 1 97.12 115 ILE A O 1
ATOM 927 N N . LYS A 1 116 ? 18.078 -11.039 -10.211 1 97.62 116 LYS A N 1
ATOM 928 C CA . LYS A 1 116 ? 18.328 -12.445 -10.5 1 97.62 116 LYS A CA 1
ATOM 929 C C . LYS A 1 116 ? 19.812 -12.789 -10.359 1 97.62 116 LYS A C 1
ATOM 931 O O . LYS A 1 116 ? 20.172 -13.781 -9.727 1 97.62 116 LYS A O 1
ATOM 936 N N . ASN A 1 117 ? 20.578 -11.922 -10.875 1 97.56 117 ASN A N 1
ATOM 937 C CA . ASN A 1 117 ? 22.016 -12.141 -10.852 1 97.56 117 ASN A CA 1
ATOM 938 C C . ASN A 1 117 ? 22.578 -12.047 -9.43 1 97.56 117 ASN A C 1
ATOM 940 O O . ASN A 1 117 ? 23.5 -12.781 -9.07 1 97.56 117 ASN A O 1
ATOM 944 N N . SER A 1 118 ? 22.047 -11.195 -8.664 1 97.81 118 SER A N 1
ATOM 945 C CA . SER A 1 118 ? 22.531 -10.984 -7.305 1 97.81 118 SER A CA 1
ATOM 946 C C . SER A 1 118 ? 22.172 -12.156 -6.398 1 97.81 118 SER A C 1
ATOM 948 O O . SER A 1 118 ? 22.969 -12.562 -5.551 1 97.81 118 SER A O 1
ATOM 950 N N . ILE A 1 119 ? 21 -12.711 -6.609 1 97.62 119 ILE A N 1
ATOM 951 C CA . ILE A 1 119 ? 20.531 -13.758 -5.699 1 97.62 119 ILE A CA 1
ATOM 952 C C . ILE A 1 119 ? 20.7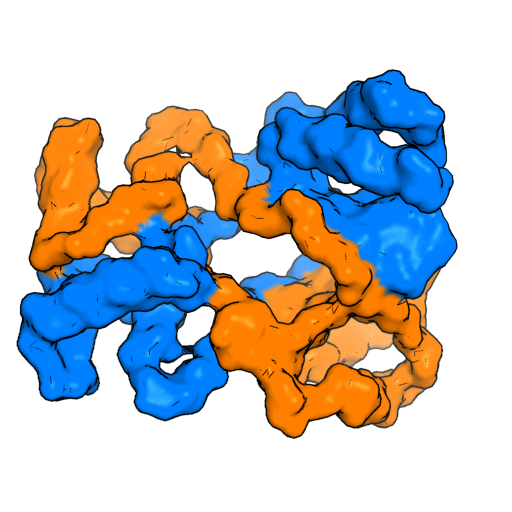97 -15.125 -6.316 1 97.62 119 ILE A C 1
ATOM 954 O O . ILE A 1 119 ? 20.672 -16.156 -5.641 1 97.62 119 ILE A O 1
ATOM 958 N N . LYS A 1 120 ? 21.141 -15.203 -7.566 1 97.38 120 LYS A N 1
ATOM 959 C CA . LYS A 1 120 ? 21.438 -16.438 -8.297 1 97.38 120 LYS A CA 1
ATOM 960 C C . LYS A 1 120 ? 20.219 -17.344 -8.367 1 97.38 120 LYS A C 1
ATOM 962 O O . LYS A 1 120 ? 20.312 -18.547 -8.141 1 97.38 120 LYS A O 1
ATOM 967 N N . ILE A 1 121 ? 19.078 -16.781 -8.539 1 96.38 121 ILE A N 1
ATOM 968 C CA . ILE A 1 121 ? 17.797 -17.438 -8.836 1 96.38 121 ILE A CA 1
ATOM 969 C C . ILE A 1 121 ? 17.219 -16.859 -10.117 1 96.38 121 ILE A C 1
ATOM 971 O O . ILE A 1 121 ? 16.922 -15.656 -10.195 1 96.38 121 ILE A O 1
ATOM 975 N N . ASN A 1 122 ? 16.984 -17.656 -11.07 1 93.25 122 ASN A N 1
ATOM 976 C CA . ASN A 1 122 ? 16.656 -17.172 -12.406 1 93.25 122 ASN A CA 1
ATOM 977 C C . ASN A 1 122 ? 15.148 -17.156 -12.633 1 93.25 122 ASN A C 1
ATOM 979 O O . ASN A 1 122 ? 14.648 -16.406 -13.477 1 93.25 122 ASN A O 1
ATOM 983 N N . ASN A 1 123 ? 14.523 -17.953 -11.891 1 94.38 123 ASN A N 1
ATOM 984 C CA . ASN A 1 123 ? 13.086 -18.062 -12.141 1 94.38 123 ASN A CA 1
ATOM 985 C C . ASN A 1 123 ? 12.289 -17.125 -11.234 1 94.38 123 ASN A C 1
ATOM 987 O O . ASN A 1 123 ? 12.031 -17.453 -10.07 1 94.38 123 ASN A O 1
ATOM 991 N N . ILE A 1 124 ? 11.992 -16 -11.711 1 96.19 124 ILE A N 1
ATOM 992 C CA . ILE A 1 124 ? 11.117 -15.055 -11.039 1 96.19 124 ILE A CA 1
ATOM 993 C C . ILE A 1 124 ? 9.797 -14.938 -11.805 1 96.19 124 ILE A C 1
ATOM 995 O O . ILE A 1 124 ? 9.797 -14.688 -13.008 1 96.19 124 ILE A O 1
ATOM 999 N N . LEU A 1 125 ? 8.758 -15.234 -11.109 1 96.56 125 LEU A N 1
ATOM 1000 C CA . LEU A 1 125 ? 7.434 -15.008 -11.68 1 96.56 125 LEU A CA 1
ATOM 1001 C C . LEU A 1 125 ? 7.086 -13.523 -11.672 1 96.56 125 LEU A C 1
ATOM 1003 O O . LEU A 1 125 ? 7.164 -12.867 -10.625 1 96.56 125 LEU A O 1
ATOM 1007 N N . VAL A 1 126 ? 6.797 -12.992 -12.844 1 96.12 126 VAL A N 1
ATOM 1008 C CA . VAL A 1 126 ? 6.453 -11.586 -12.984 1 96.12 126 VAL A CA 1
ATOM 1009 C C . VAL A 1 126 ? 4.965 -11.438 -13.289 1 96.12 126 VAL A C 1
ATOM 1011 O O . VAL A 1 126 ? 4.48 -11.961 -14.297 1 96.12 126 VAL A O 1
ATOM 1014 N N . LEU A 1 127 ? 4.25 -10.75 -12.453 1 96.62 127 LEU A N 1
ATOM 1015 C CA . LEU A 1 127 ? 2.807 -10.578 -12.57 1 96.62 127 LEU A CA 1
ATOM 1016 C C . LEU A 1 127 ? 2.453 -9.117 -12.82 1 96.62 127 LEU A C 1
ATOM 1018 O O . LEU A 1 127 ? 1.954 -8.438 -11.922 1 96.62 127 LEU A O 1
ATOM 1022 N N . ASN A 1 128 ? 2.613 -8.734 -14.039 1 93.56 128 ASN A N 1
ATOM 1023 C CA . ASN A 1 128 ? 2.326 -7.355 -14.43 1 93.56 128 ASN A CA 1
ATOM 1024 C C . ASN A 1 128 ? 0.836 -7.039 -14.312 1 93.56 128 ASN A C 1
ATOM 1026 O O . ASN A 1 128 ? -0.006 -7.867 -14.664 1 93.56 128 ASN A O 1
ATOM 1030 N N . SER A 1 129 ? 0.632 -5.816 -13.828 1 92.44 129 SER A N 1
ATOM 1031 C CA . SER A 1 129 ? -0.758 -5.379 -13.758 1 92.44 129 SER A CA 1
ATOM 1032 C C . SER A 1 129 ? -1.284 -4.977 -15.133 1 92.44 129 SER A C 1
ATOM 1034 O O . SER A 1 129 ? -0.611 -4.258 -15.875 1 92.44 129 SER A O 1
ATOM 1036 N N . LEU A 1 130 ? -2.422 -5.504 -15.469 1 92.38 130 LEU A N 1
ATOM 1037 C CA . LEU A 1 130 ? -3.109 -5.109 -16.688 1 92.38 130 LEU A CA 1
ATOM 1038 C C . LEU A 1 130 ? -4.121 -4 -16.406 1 92.38 130 LEU A C 1
ATOM 1040 O O . LEU A 1 130 ? -4.348 -3.133 -17.266 1 92.38 130 LEU A O 1
ATOM 1044 N N . ASN A 1 131 ? -4.672 -4.059 -15.281 1 93.69 131 ASN A N 1
ATOM 1045 C CA . ASN A 1 131 ? -5.684 -3.102 -14.844 1 93.69 131 ASN A CA 1
ATOM 1046 C C . ASN A 1 131 ? -5.758 -3.018 -13.32 1 93.69 131 ASN A C 1
ATOM 1048 O O . ASN A 1 131 ? -5.578 -4.023 -12.633 1 93.69 131 ASN A O 1
ATOM 1052 N N . THR A 1 132 ? -5.984 -1.817 -12.883 1 92.75 132 THR A N 1
ATOM 1053 C CA . THR A 1 132 ? -6.195 -1.59 -11.453 1 92.75 132 THR A CA 1
ATOM 1054 C C . THR A 1 132 ? -7.672 -1.33 -11.164 1 92.75 132 THR A C 1
ATOM 1056 O O . THR A 1 132 ? -8.25 -0.37 -11.672 1 92.75 132 THR A O 1
ATOM 1059 N N . PHE A 1 133 ? -8.234 -2.184 -10.336 1 94.31 133 PHE A N 1
ATOM 1060 C CA . PHE A 1 133 ? -9.648 -2.027 -10.016 1 94.31 133 PHE A CA 1
ATOM 1061 C C . PHE A 1 133 ? -9.828 -1.28 -8.703 1 94.31 133 PHE A C 1
ATOM 1063 O O . PHE A 1 133 ? -10.844 -0.613 -8.492 1 94.31 133 PHE A O 1
ATOM 1070 N N . LYS A 1 134 ? -8.859 -1.442 -7.824 1 91.81 134 LYS A N 1
ATOM 1071 C CA . LYS A 1 134 ? -8.992 -0.81 -6.516 1 91.81 134 LYS A CA 1
ATOM 1072 C C . LYS A 1 134 ? -7.629 -0.613 -5.855 1 91.81 134 LYS A C 1
ATOM 1074 O O . LYS A 1 134 ? -6.777 -1.505 -5.898 1 91.81 134 LYS A O 1
ATOM 1079 N N . ILE A 1 135 ? -7.434 0.632 -5.398 1 86.06 135 ILE A N 1
ATOM 1080 C CA . ILE A 1 135 ? -6.328 0.932 -4.496 1 86.06 135 ILE A CA 1
ATOM 1081 C C . ILE A 1 135 ? -6.816 1.82 -3.355 1 86.06 135 ILE A C 1
ATOM 1083 O O . ILE A 1 135 ? -7.012 3.023 -3.539 1 86.06 135 ILE A O 1
ATOM 1087 N N . LYS A 1 136 ? -7.047 1.26 -2.244 1 81.19 136 LYS A N 1
ATOM 1088 C CA . LYS A 1 136 ? -7.527 2.006 -1.083 1 81.19 136 LYS A CA 1
ATOM 1089 C C . LYS A 1 136 ? -7.254 1.244 0.211 1 81.19 136 LYS A C 1
ATOM 1091 O O . LYS A 1 136 ? -7.961 0.286 0.534 1 81.19 136 LYS A O 1
ATOM 1096 N N . VAL A 1 137 ? -6.207 1.781 0.845 1 74.81 137 VAL A N 1
ATOM 1097 C CA . VAL A 1 137 ? -5.914 1.175 2.139 1 74.81 137 VAL A CA 1
ATOM 1098 C C . VAL A 1 137 ? -6.414 2.08 3.262 1 74.81 137 VAL A C 1
ATOM 1100 O O . VAL A 1 137 ? -5.785 3.092 3.58 1 74.81 137 VAL A O 1
ATOM 1103 N N . ASN A 1 138 ? -7.586 1.82 3.73 1 76.38 138 ASN A N 1
ATOM 1104 C CA . ASN A 1 138 ? -8.148 2.535 4.871 1 76.38 138 ASN A CA 1
ATOM 1105 C C . ASN A 1 138 ? -8.688 1.573 5.926 1 76.38 138 ASN A C 1
ATOM 1107 O O . ASN A 1 138 ? -9.211 0.509 5.594 1 76.38 138 ASN A O 1
ATOM 1111 N N . PHE A 1 139 ? -8.398 1.959 7.141 1 77.06 139 PHE A N 1
ATOM 1112 C CA . PHE A 1 139 ? -8.844 1.119 8.25 1 77.06 139 PHE A CA 1
ATOM 1113 C C . PHE A 1 139 ? -9.875 1.849 9.102 1 77.06 139 PHE A C 1
ATOM 1115 O O . PHE A 1 139 ? -9.766 3.059 9.312 1 77.06 139 PHE A O 1
ATOM 1122 N N . ASN A 1 140 ? -10.906 1.134 9.305 1 74 140 ASN A N 1
ATOM 1123 C CA . ASN A 1 140 ? -11.867 1.685 10.25 1 74 140 ASN A CA 1
ATOM 1124 C C . ASN A 1 140 ? -11.469 1.372 11.695 1 74 140 ASN A C 1
ATOM 1126 O O . ASN A 1 140 ? -11.641 0.242 12.156 1 74 140 ASN A O 1
ATOM 1130 N N . VAL A 1 141 ? -10.859 2.293 12.32 1 69.5 141 VAL A N 1
ATOM 1131 C CA . VAL A 1 141 ? -10.406 2.078 13.688 1 69.5 141 VAL A CA 1
ATOM 1132 C C . VAL A 1 141 ? -11.516 2.453 14.672 1 69.5 141 VAL A C 1
ATOM 1134 O O . VAL A 1 141 ? -12.016 3.578 14.648 1 69.5 141 VAL A O 1
ATOM 1137 N N . GLU A 1 142 ? -12.234 1.429 15.195 1 59.88 142 GLU A N 1
ATOM 1138 C CA . GLU A 1 142 ? -13.25 1.678 16.203 1 59.88 142 GLU A CA 1
ATOM 1139 C C . GLU A 1 142 ? -12.617 2.184 17.5 1 59.88 142 GLU A C 1
ATOM 1141 O O . GLU A 1 142 ? -11.562 1.706 17.922 1 59.88 142 GLU A O 1
ATOM 1146 N N . GLY A 1 143 ? -13.234 3.238 18.156 1 50.84 143 GLY A N 1
ATOM 1147 C CA . GLY A 1 143 ? -12.961 3.656 19.531 1 50.84 143 GLY A CA 1
ATOM 1148 C C . GLY A 1 143 ? -12.141 4.93 19.609 1 50.84 143 GLY A C 1
ATOM 1149 O O . GLY A 1 143 ? -12.156 5.621 20.625 1 50.84 143 GLY A O 1
ATOM 1150 N N . VAL A 1 144 ? -11.008 5.109 18.609 1 43.22 144 VAL A N 1
ATOM 1151 C CA . VAL A 1 144 ? -10.211 6.277 18.969 1 43.22 144 VAL A CA 1
ATOM 1152 C C . VAL A 1 144 ? -10.695 7.496 18.172 1 43.22 144 VAL A C 1
ATOM 1154 O O . VAL A 1 144 ? -11.047 7.379 17 1 43.22 144 VAL A O 1
ATOM 1157 N N . MET B 1 1 ? 9.609 19.297 -2.836 1 77.62 1 MET B N 1
ATOM 1158 C CA . MET B 1 1 ? 8.43 19.453 -1.991 1 77.62 1 MET B CA 1
ATOM 1159 C C . MET B 1 1 ? 7.746 18.125 -1.746 1 77.62 1 MET B C 1
ATOM 1161 O O . MET B 1 1 ? 7.543 17.719 -0.597 1 77.62 1 MET B O 1
ATOM 1165 N N . LEU B 1 2 ? 7.629 17.25 -2.758 1 79.69 2 LEU B N 1
ATOM 1166 C CA . LEU B 1 2 ? 6.859 16.031 -2.637 1 79.69 2 LEU B CA 1
ATOM 1167 C C . LEU B 1 2 ? 7.594 15 -1.777 1 79.69 2 LEU B C 1
ATOM 1169 O O . LEU B 1 2 ? 6.977 14.281 -0.99 1 79.69 2 LEU B O 1
ATOM 1173 N N . ASN B 1 3 ? 8.906 15.078 -1.874 1 81.44 3 ASN B N 1
ATOM 1174 C CA . ASN B 1 3 ? 9.703 14.164 -1.063 1 81.44 3 ASN B CA 1
ATOM 1175 C C . ASN B 1 3 ? 9.586 14.484 0.423 1 81.44 3 ASN B C 1
ATOM 1177 O O . ASN B 1 3 ? 9.508 13.578 1.255 1 81.44 3 ASN B O 1
ATOM 1181 N N . ILE B 1 4 ? 9.531 15.688 0.674 1 78.88 4 ILE B N 1
ATOM 1182 C CA . ILE B 1 4 ? 9.438 16.109 2.064 1 78.88 4 ILE B CA 1
ATOM 1183 C C . ILE B 1 4 ? 8.055 15.781 2.617 1 78.88 4 ILE B C 1
ATOM 1185 O O . ILE B 1 4 ? 7.934 15.266 3.732 1 78.88 4 ILE B O 1
ATOM 1189 N N . ILE B 1 5 ? 7.09 15.961 1.824 1 83.38 5 ILE B N 1
ATOM 1190 C CA . ILE B 1 5 ? 5.707 15.75 2.244 1 83.38 5 ILE B CA 1
ATOM 1191 C C . ILE B 1 5 ? 5.461 14.258 2.465 1 83.38 5 ILE B C 1
ATOM 1193 O O . ILE B 1 5 ? 4.68 13.875 3.338 1 83.38 5 ILE B O 1
ATOM 1197 N N . GLN B 1 6 ? 6.195 13.516 1.799 1 82.56 6 GLN B N 1
ATOM 1198 C CA . GLN B 1 6 ? 6.016 12.07 1.855 1 82.56 6 GLN B CA 1
ATOM 1199 C C . GLN B 1 6 ? 6.645 11.484 3.117 1 82.56 6 GLN B C 1
ATOM 1201 O O . GLN B 1 6 ? 6.062 10.602 3.756 1 82.56 6 GLN B O 1
ATOM 1206 N N . ASN B 1 7 ? 7.715 11.977 3.559 1 77.44 7 ASN B N 1
ATOM 1207 C CA . ASN B 1 7 ? 8.531 11.242 4.516 1 77.44 7 ASN B CA 1
ATOM 1208 C C . ASN B 1 7 ? 8.547 11.922 5.883 1 77.44 7 ASN B C 1
ATOM 1210 O O . ASN B 1 7 ? 8.82 11.281 6.898 1 77.44 7 ASN B O 1
ATOM 1214 N N . ASP B 1 8 ? 8.312 13.133 5.93 1 80.75 8 ASP B N 1
ATOM 1215 C CA . ASP B 1 8 ? 8.586 13.891 7.152 1 80.75 8 ASP B CA 1
ATOM 1216 C C . ASP B 1 8 ? 7.578 15.016 7.34 1 80.75 8 ASP B C 1
ATOM 1218 O O . ASP B 1 8 ? 7.961 16.156 7.602 1 80.75 8 ASP B O 1
ATOM 1222 N N . PHE B 1 9 ? 6.367 14.648 7.344 1 89.56 9 PHE B N 1
ATOM 1223 C CA . PHE B 1 9 ? 5.383 15.695 7.598 1 89.56 9 PHE B CA 1
ATOM 1224 C C . PHE B 1 9 ? 5.395 16.109 9.062 1 89.56 9 PHE B C 1
ATOM 1226 O O . PHE B 1 9 ? 5.258 15.258 9.953 1 89.56 9 PHE B O 1
ATOM 1233 N N . PRO B 1 10 ? 5.582 17.406 9.312 1 93.38 10 PRO B N 1
ATOM 1234 C CA . PRO B 1 10 ? 5.738 17.859 10.695 1 93.38 10 PRO B CA 1
ATOM 1235 C C . PRO B 1 10 ? 4.461 17.703 11.516 1 93.38 10 PRO B C 1
ATOM 1237 O O . PRO B 1 10 ? 3.361 17.922 11.008 1 93.38 10 PRO B O 1
ATOM 1240 N N . ILE B 1 11 ? 4.711 17.328 12.758 1 94.62 11 ILE B N 1
ATOM 1241 C CA . ILE B 1 11 ? 3.602 17.25 13.703 1 94.62 11 ILE B CA 1
ATOM 1242 C C . ILE B 1 11 ? 3.682 18.422 14.68 1 94.62 11 ILE B C 1
ATOM 1244 O O . ILE B 1 11 ? 4.16 18.266 15.812 1 94.62 11 ILE B O 1
ATOM 1248 N N . GLU B 1 12 ? 3.197 19.484 14.281 1 96.5 12 GLU B N 1
ATOM 1249 C CA . GLU B 1 12 ? 3.182 20.734 15.039 1 96.5 12 GLU B CA 1
ATOM 1250 C C . GLU B 1 12 ? 2.051 21.656 14.578 1 96.5 12 GLU B C 1
ATOM 1252 O O . GLU B 1 12 ? 1.369 21.359 13.594 1 96.5 12 GLU B O 1
ATOM 1257 N N . SER B 1 13 ? 1.862 22.797 15.211 1 97.31 13 SER B N 1
ATOM 1258 C CA . SER B 1 13 ? 0.688 23.656 15.047 1 97.31 13 SER B CA 1
ATOM 1259 C C . SER B 1 13 ? 0.564 24.141 13.609 1 97.31 13 SER B C 1
ATOM 1261 O O . SER B 1 13 ? -0.532 24.156 13.047 1 97.31 13 SER B O 1
ATOM 1263 N N . ARG B 1 14 ? 1.692 24.531 13 1 97.62 14 ARG B N 1
ATOM 1264 C CA . ARG B 1 14 ? 1.689 25.047 11.633 1 97.62 14 ARG B CA 1
ATOM 1265 C C . ARG B 1 14 ? 2.674 24.281 10.758 1 97.62 14 ARG B C 1
ATOM 1267 O O . ARG B 1 14 ? 3.689 24.828 10.328 1 97.62 14 ARG B O 1
ATOM 1274 N N . PRO B 1 15 ? 2.287 23.047 10.43 1 95.94 15 PRO B N 1
ATOM 1275 C CA . PRO B 1 15 ? 3.217 22.188 9.688 1 95.94 15 PRO B CA 1
ATOM 1276 C C . PRO B 1 15 ? 3.557 22.734 8.305 1 95.94 15 PRO B C 1
ATOM 1278 O O . PRO B 1 15 ? 4.688 22.594 7.84 1 95.94 15 PRO B O 1
ATOM 1281 N N . PHE B 1 16 ? 2.617 23.438 7.688 1 96.38 16 PHE B N 1
ATOM 1282 C CA . PHE B 1 16 ? 2.867 23.969 6.348 1 96.38 16 PHE B CA 1
ATOM 1283 C C . PHE B 1 16 ? 3.838 25.141 6.398 1 96.38 16 PHE B C 1
ATOM 1285 O O . PHE B 1 16 ? 4.613 25.344 5.465 1 96.38 16 PHE B O 1
ATOM 1292 N N . LEU B 1 17 ? 3.771 25.859 7.48 1 97.19 17 LEU B N 1
ATOM 1293 C CA . LEU B 1 17 ? 4.777 26.906 7.668 1 97.19 17 LEU B CA 1
ATOM 1294 C C . LEU B 1 17 ? 6.168 26.297 7.805 1 97.19 17 LEU B C 1
ATOM 1296 O O . LEU B 1 17 ? 7.133 26.797 7.223 1 97.19 17 LEU B O 1
ATOM 1300 N N . THR B 1 18 ? 6.262 25.25 8.547 1 96.06 18 THR B N 1
ATOM 1301 C CA . THR B 1 18 ? 7.531 24.547 8.719 1 96.06 18 THR B CA 1
ATOM 1302 C C . THR B 1 18 ? 8.062 24.047 7.383 1 96.06 18 THR B C 1
ATOM 1304 O O . THR B 1 18 ? 9.242 24.219 7.074 1 96.06 18 THR B O 1
ATOM 1307 N N . LEU B 1 19 ? 7.191 23.453 6.605 1 93.62 19 LEU B N 1
ATOM 1308 C CA . LEU B 1 19 ? 7.566 23 5.273 1 93.62 19 LEU B CA 1
ATOM 1309 C C . LEU B 1 19 ? 8.008 24.172 4.395 1 93.62 19 LEU B C 1
ATOM 1311 O O . LEU B 1 19 ? 8.984 24.062 3.652 1 93.62 19 LEU B O 1
ATOM 1315 N N . ALA B 1 20 ? 7.27 25.25 4.492 1 95 20 ALA B N 1
ATOM 1316 C CA . ALA B 1 20 ? 7.574 26.453 3.713 1 95 20 ALA B CA 1
ATOM 1317 C C . ALA B 1 20 ? 8.992 26.938 3.996 1 95 20 ALA B C 1
ATOM 1319 O O . ALA B 1 20 ? 9.727 27.297 3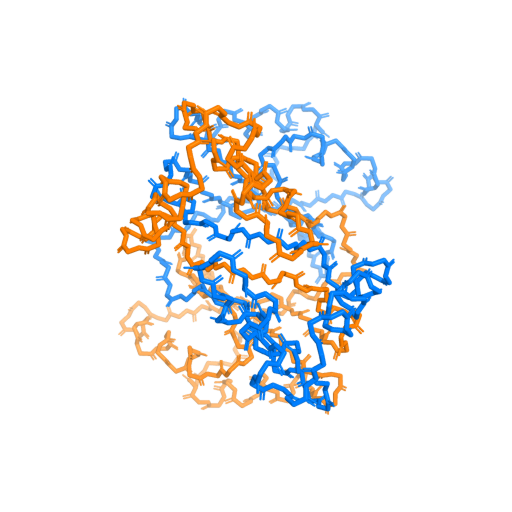.072 1 95 20 ALA B O 1
ATOM 1320 N N . ASN B 1 21 ? 9.336 26.922 5.27 1 95.31 21 ASN B N 1
ATOM 1321 C CA . ASN B 1 21 ? 10.672 27.359 5.68 1 95.31 21 ASN B CA 1
ATOM 1322 C C . ASN B 1 21 ? 11.758 26.469 5.09 1 95.31 21 ASN B C 1
ATOM 1324 O O . ASN B 1 21 ? 12.812 26.969 4.684 1 95.31 21 ASN B O 1
ATOM 1328 N N . LYS B 1 22 ? 11.531 25.234 5.027 1 92.12 22 LYS B N 1
ATOM 1329 C CA . LYS B 1 22 ? 12.5 24.297 4.48 1 92.12 22 LYS B CA 1
ATOM 1330 C C . LYS B 1 22 ? 12.633 24.453 2.969 1 92.12 22 LYS B C 1
ATOM 1332 O O . LYS B 1 22 ? 13.695 24.188 2.402 1 92.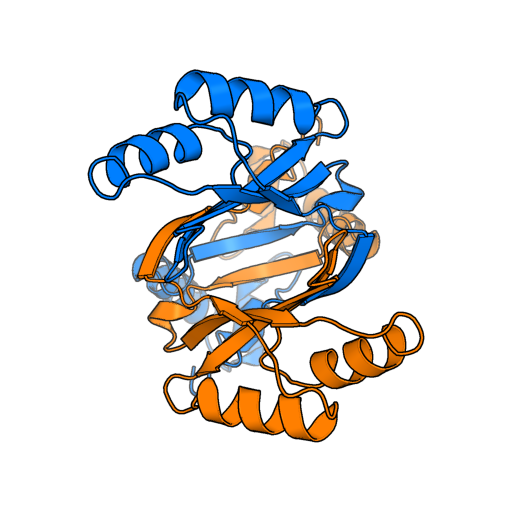12 22 LYS B O 1
ATOM 1337 N N . LEU B 1 23 ? 11.602 24.875 2.314 1 91.5 23 LEU B N 1
ATOM 1338 C CA . LEU B 1 23 ? 11.555 24.922 0.857 1 91.5 23 LEU B CA 1
ATOM 1339 C C . LEU B 1 23 ? 11.781 26.344 0.348 1 91.5 23 LEU B C 1
ATOM 1341 O O . LEU B 1 23 ? 11.727 26.594 -0.858 1 91.5 23 LEU B O 1
ATOM 1345 N N . ASP B 1 24 ? 12 27.281 1.212 1 94.06 24 ASP B N 1
ATOM 1346 C CA . ASP B 1 24 ? 12.156 28.688 0.863 1 94.06 24 ASP B CA 1
ATOM 1347 C C . ASP B 1 24 ? 10.93 29.219 0.119 1 94.06 24 ASP B C 1
ATOM 1349 O O . ASP B 1 24 ? 11.055 29.797 -0.96 1 94.06 24 ASP B O 1
ATOM 1353 N N . MET B 1 25 ? 9.734 28.906 0.655 1 96 25 MET B N 1
ATOM 1354 C CA . MET B 1 25 ? 8.422 29.344 0.176 1 96 25 MET B CA 1
ATOM 1355 C C . MET B 1 25 ? 7.609 29.953 1.307 1 96 25 MET B C 1
ATOM 1357 O O . MET B 1 25 ? 8.039 29.953 2.461 1 96 25 MET B O 1
ATOM 1361 N N . THR B 1 26 ? 6.527 30.594 0.851 1 97.5 26 THR B N 1
ATOM 1362 C CA . THR B 1 26 ? 5.582 31.031 1.87 1 97.5 26 THR B CA 1
ATOM 1363 C C . THR B 1 26 ? 4.625 29.906 2.248 1 97.5 26 THR B C 1
ATOM 1365 O O . THR B 1 26 ? 4.457 28.953 1.494 1 97.5 26 THR B O 1
ATOM 1368 N N . GLU B 1 27 ? 4.109 30.031 3.422 1 97.75 27 GLU B N 1
ATOM 1369 C CA . GLU B 1 27 ? 3.115 29.047 3.859 1 97.75 27 GLU B CA 1
ATOM 1370 C C . GLU B 1 27 ? 1.969 28.953 2.857 1 97.75 27 GLU B C 1
ATOM 1372 O O . GLU B 1 27 ? 1.518 27.844 2.535 1 97.75 27 GLU B O 1
ATOM 1377 N N . GLU B 1 28 ? 1.488 30.094 2.398 1 97.81 28 GLU B N 1
ATOM 1378 C CA . GLU B 1 28 ? 0.383 30.125 1.444 1 97.81 28 GLU B CA 1
ATOM 1379 C C . GLU B 1 28 ? 0.739 29.391 0.157 1 97.81 28 GLU B C 1
ATOM 1381 O O . GLU B 1 28 ? -0.091 28.672 -0.402 1 97.81 28 GLU B O 1
ATOM 1386 N N . GLU B 1 29 ? 1.904 29.547 -0.286 1 96.62 29 GLU B N 1
ATOM 1387 C CA . GLU B 1 29 ? 2.363 28.891 -1.501 1 96.62 29 GLU B CA 1
ATOM 1388 C C . GLU B 1 29 ? 2.359 27.375 -1.332 1 96.62 29 GLU B C 1
ATOM 1390 O O . GLU B 1 29 ? 1.92 26.641 -2.225 1 96.62 29 GLU B O 1
ATOM 1395 N N . VAL B 1 30 ? 2.857 26.891 -0.203 1 95.25 30 VAL B N 1
ATOM 1396 C CA . VAL B 1 30 ? 2.92 25.469 0.069 1 95.25 30 VAL B CA 1
ATOM 1397 C C . VAL B 1 30 ? 1.506 24.891 0.131 1 95.25 30 VAL B C 1
ATOM 1399 O O . VAL B 1 30 ? 1.23 23.844 -0.458 1 95.25 30 VAL B O 1
ATOM 1402 N N . ILE B 1 31 ? 0.631 25.578 0.809 1 96.56 31 ILE B N 1
ATOM 1403 C CA . ILE B 1 31 ? -0.746 25.109 0.967 1 96.56 31 ILE B CA 1
ATOM 1404 C C . ILE B 1 31 ? -1.429 25.047 -0.397 1 96.56 31 ILE B C 1
ATOM 1406 O O . ILE B 1 31 ? -2.088 24.062 -0.724 1 96.56 31 ILE B O 1
ATOM 1410 N N . GLU B 1 32 ? -1.232 26.062 -1.164 1 96.5 32 GLU B N 1
ATOM 1411 C CA . GLU B 1 32 ? -1.836 26.094 -2.492 1 96.5 32 GLU B CA 1
ATOM 1412 C C . GLU B 1 32 ? -1.297 24.984 -3.379 1 96.5 32 GLU B C 1
ATOM 1414 O O . GLU B 1 32 ? -2.049 24.359 -4.133 1 96.5 32 GLU B O 1
ATOM 1419 N N . LEU B 1 33 ? -0.047 24.781 -3.283 1 93.5 33 LEU B N 1
ATOM 1420 C CA . LEU B 1 33 ? 0.571 23.719 -4.059 1 93.5 33 LEU B CA 1
ATOM 1421 C C . LEU B 1 33 ? 0.032 22.359 -3.633 1 93.5 33 LEU B C 1
ATOM 1423 O O . LEU B 1 33 ? -0.252 21.5 -4.477 1 93.5 33 LEU B O 1
ATOM 1427 N N . MET B 1 34 ? -0.089 22.156 -2.355 1 93 34 MET B N 1
ATOM 1428 C CA . MET B 1 34 ? -0.639 20.922 -1.833 1 93 34 MET B CA 1
ATOM 1429 C C . MET B 1 34 ? -2.053 20.688 -2.354 1 93 34 MET B C 1
ATOM 1431 O O . MET B 1 34 ? -2.393 19.578 -2.771 1 93 34 MET B O 1
ATOM 1435 N N . LYS B 1 35 ? -2.805 21.688 -2.301 1 94.88 35 LYS B N 1
ATOM 1436 C CA . LYS B 1 35 ? -4.176 21.594 -2.799 1 94.88 35 LYS B CA 1
ATOM 1437 C C . LYS B 1 35 ? -4.195 21.266 -4.289 1 94.88 35 LYS B C 1
ATOM 1439 O O . LYS B 1 35 ? -4.996 20.438 -4.738 1 94.88 35 LYS B O 1
ATOM 1444 N N . LYS B 1 36 ? -3.342 21.875 -5.016 1 94.5 36 LYS B N 1
ATOM 1445 C CA . LYS B 1 36 ? -3.24 21.625 -6.449 1 94.5 36 LYS B CA 1
ATOM 1446 C C . LYS B 1 36 ? -2.854 20.188 -6.73 1 94.5 36 LYS B C 1
ATOM 1448 O O . LYS B 1 36 ? -3.424 19.547 -7.617 1 94.5 36 LYS B O 1
ATOM 1453 N N . PHE B 1 37 ? -1.871 19.688 -5.996 1 91.62 37 PHE B N 1
ATOM 1454 C CA . PHE B 1 37 ? -1.416 18.312 -6.18 1 91.62 37 PHE B CA 1
ATOM 1455 C C . PHE B 1 37 ? -2.516 17.312 -5.816 1 91.62 37 PHE B C 1
ATOM 1457 O O . PHE B 1 37 ? -2.648 16.266 -6.453 1 91.62 37 PHE B O 1
ATOM 1464 N N . LYS B 1 38 ? -3.229 17.625 -4.832 1 91.69 38 LYS B N 1
ATOM 1465 C CA . LYS B 1 38 ? -4.363 16.797 -4.453 1 91.69 38 LYS B CA 1
ATOM 1466 C C . LYS B 1 38 ? -5.441 16.812 -5.535 1 91.69 38 LYS B C 1
ATOM 1468 O O . LYS B 1 38 ? -5.941 15.758 -5.938 1 91.69 38 LYS B O 1
ATOM 1473 N N . GLU B 1 39 ? -5.762 17.969 -6.016 1 93.75 39 GLU B N 1
ATOM 1474 C CA . GLU B 1 39 ? -6.789 18.125 -7.039 1 93.75 39 GLU B CA 1
ATOM 1475 C C . GLU B 1 39 ? -6.395 17.422 -8.336 1 93.75 39 GLU B C 1
ATOM 1477 O O . GLU B 1 39 ? -7.242 16.844 -9.023 1 93.75 39 GLU B O 1
ATOM 1482 N N . SER B 1 40 ? -5.129 17.469 -8.609 1 93.19 40 SER B N 1
ATOM 1483 C CA . SER B 1 40 ? -4.645 16.859 -9.852 1 93.19 40 SER B CA 1
ATOM 1484 C C . SER B 1 40 ? -4.465 15.359 -9.703 1 93.19 40 SER B C 1
ATOM 1486 O O . SER B 1 40 ? -4.211 14.664 -10.688 1 93.19 40 SER B O 1
ATOM 1488 N N . GLY B 1 41 ? -4.484 14.867 -8.461 1 90.75 41 GLY B N 1
ATOM 1489 C CA . GLY B 1 41 ? -4.43 13.43 -8.234 1 90.75 41 GLY B CA 1
ATOM 1490 C C . GLY B 1 41 ? -3.027 12.922 -7.941 1 90.75 41 GLY B C 1
ATOM 1491 O O . GLY B 1 41 ? -2.828 11.727 -7.719 1 90.75 41 GLY B O 1
ATOM 1492 N N . TYR B 1 42 ? -2.059 13.82 -7.992 1 89.44 42 TYR B N 1
ATOM 1493 C CA . TYR B 1 42 ? -0.707 13.406 -7.633 1 89.44 42 TYR B CA 1
ATOM 1494 C C . TYR B 1 42 ? -0.646 12.938 -6.188 1 89.44 42 TYR B C 1
ATOM 1496 O O . TYR B 1 42 ? 0.023 11.945 -5.875 1 89.44 42 TYR B O 1
ATOM 1504 N N . ILE B 1 43 ? -1.296 13.719 -5.387 1 89.19 43 ILE B N 1
ATOM 1505 C CA . ILE B 1 43 ? -1.487 13.289 -4.004 1 89.19 43 ILE B CA 1
ATOM 1506 C C . ILE B 1 43 ? -2.842 12.602 -3.861 1 89.19 43 ILE B C 1
ATOM 1508 O O . ILE B 1 43 ? -3.889 13.227 -4.035 1 89.19 43 ILE B O 1
ATOM 1512 N N . ARG B 1 44 ? -2.842 11.375 -3.57 1 87.5 44 ARG B N 1
ATOM 1513 C CA . ARG B 1 44 ? -4.078 10.625 -3.385 1 87.5 44 ARG B CA 1
ATOM 1514 C C . ARG B 1 44 ? -4.711 10.93 -2.033 1 87.5 44 ARG B C 1
ATOM 1516 O O . ARG B 1 44 ? -5.93 11.062 -1.927 1 87.5 44 ARG B O 1
ATOM 1523 N N . ARG B 1 45 ? -3.863 10.969 -1.102 1 87.56 45 ARG B N 1
ATOM 1524 C CA . ARG B 1 45 ? -4.344 11.227 0.252 1 87.56 45 ARG B CA 1
ATOM 1525 C C . ARG B 1 45 ? -3.266 11.891 1.1 1 87.56 45 ARG B C 1
ATOM 1527 O O . ARG B 1 45 ? -2.072 11.672 0.882 1 87.56 45 ARG B O 1
ATOM 1534 N N . LEU B 1 46 ? -3.771 12.828 1.877 1 87.88 46 LEU B N 1
ATOM 1535 C CA . LEU B 1 46 ? -2.916 13.375 2.922 1 87.88 46 LEU B CA 1
ATOM 1536 C C . LEU B 1 46 ? -3.367 12.906 4.301 1 87.88 46 LEU B C 1
ATOM 1538 O O . LEU B 1 46 ? -4.551 13 4.637 1 87.88 46 LEU B O 1
ATOM 1542 N N . GLY B 1 47 ? -2.492 12.242 5 1 88.12 47 GLY B N 1
ATOM 1543 C CA . GLY B 1 47 ? -2.861 11.773 6.328 1 88.12 47 GLY B CA 1
ATOM 1544 C C . GLY B 1 47 ? -1.924 10.703 6.863 1 88.12 47 GLY B C 1
ATOM 1545 O O . GLY B 1 47 ? -0.764 10.625 6.453 1 88.12 47 GLY B O 1
ATOM 1546 N N . GLY B 1 48 ? -2.441 10.031 7.82 1 87.5 48 GLY B N 1
ATOM 1547 C CA . GLY B 1 48 ? -1.629 9.016 8.469 1 87.5 48 GLY B CA 1
ATOM 1548 C C . GLY B 1 48 ? -1.704 7.66 7.785 1 87.5 48 GLY B C 1
ATOM 1549 O O . GLY B 1 48 ? -2.773 7.25 7.328 1 87.5 48 GLY B O 1
ATOM 1550 N N . VAL B 1 49 ? -0.597 7.121 7.562 1 87.25 49 VAL B N 1
ATOM 1551 C CA . VAL B 1 49 ? -0.496 5.715 7.191 1 87.25 49 VAL B CA 1
ATOM 1552 C C . VAL B 1 49 ? -0.291 4.863 8.445 1 87.25 49 VAL B C 1
ATOM 1554 O O . VAL B 1 49 ? 0.646 5.098 9.211 1 87.25 49 VAL B O 1
ATOM 1557 N N . PHE B 1 50 ? -1.081 3.891 8.609 1 87.94 50 PHE B N 1
ATOM 1558 C CA . PHE B 1 50 ? -1.113 3.156 9.867 1 87.94 50 PHE B CA 1
ATOM 1559 C C . PHE B 1 50 ? -0.532 1.758 9.695 1 87.94 50 PHE B C 1
ATOM 1561 O O . PHE B 1 50 ? -0.514 1.222 8.586 1 87.94 50 PHE B O 1
ATOM 1568 N N . ASP B 1 51 ? -0.118 1.272 10.836 1 89.38 51 ASP B N 1
ATOM 1569 C CA . ASP B 1 51 ? 0.272 -0.132 10.906 1 89.38 51 ASP B CA 1
ATOM 1570 C C . ASP B 1 51 ? -0.939 -1.027 11.156 1 89.38 51 ASP B C 1
ATOM 1572 O O . ASP B 1 51 ? -1.44 -1.103 12.281 1 89.38 51 ASP B O 1
ATOM 1576 N N . SER B 1 52 ? -1.314 -1.686 10.086 1 87.88 52 SER B N 1
ATOM 1577 C CA . SER B 1 52 ? -2.539 -2.473 10.188 1 87.88 52 SER B CA 1
ATOM 1578 C C . SER B 1 52 ? -2.402 -3.576 11.234 1 87.88 52 SER B C 1
ATOM 1580 O O . SER B 1 52 ? -3.359 -3.887 11.945 1 87.88 52 SER B O 1
ATOM 1582 N N . GLY B 1 53 ? -1.31 -4.156 11.352 1 87.5 53 GLY B N 1
ATOM 1583 C CA . GLY B 1 53 ? -1.084 -5.184 12.352 1 87.5 53 GLY B CA 1
ATOM 1584 C C . GLY B 1 53 ? -1.242 -4.68 13.773 1 87.5 53 GLY B C 1
ATOM 1585 O O . GLY B 1 53 ? -1.911 -5.312 14.594 1 87.5 53 GLY B O 1
ATOM 1586 N N . LYS B 1 54 ? -0.687 -3.592 14.047 1 87.81 54 LYS B N 1
ATOM 1587 C CA . LYS B 1 54 ? -0.775 -2.998 15.375 1 87.81 54 LYS B CA 1
ATOM 1588 C C . LYS B 1 54 ? -2.205 -2.57 15.695 1 87.81 54 LYS B C 1
ATOM 1590 O O . LYS B 1 54 ? -2.602 -2.531 16.859 1 87.8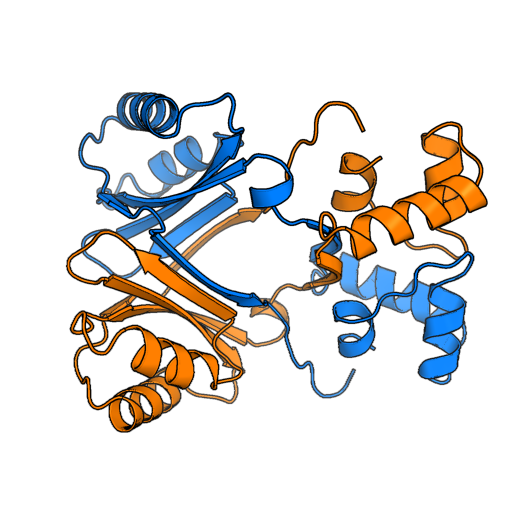1 54 LYS B O 1
ATOM 1595 N N . LEU B 1 55 ? -2.965 -2.281 14.664 1 87.44 55 LEU B N 1
ATOM 1596 C CA . LEU B 1 55 ? -4.352 -1.875 14.852 1 87.44 55 LEU B CA 1
ATOM 1597 C C . LEU B 1 55 ? -5.258 -3.09 15.008 1 87.44 55 LEU B C 1
ATOM 1599 O O . LEU B 1 55 ? -6.461 -2.947 15.25 1 87.44 55 LEU B O 1
ATOM 1603 N N . GLY B 1 56 ? -4.676 -4.277 14.844 1 87.19 56 GLY B N 1
ATOM 1604 C CA . GLY B 1 56 ? -5.457 -5.492 15.023 1 87.19 56 GLY B CA 1
ATOM 1605 C C . GLY B 1 56 ? -6.062 -6.004 13.727 1 87.19 56 GLY B C 1
ATOM 1606 O O . GLY B 1 56 ? -7.168 -6.547 13.727 1 87.19 56 GLY B O 1
ATOM 1607 N N . TYR B 1 57 ? -5.414 -5.719 12.68 1 89.25 57 TYR B N 1
ATOM 1608 C CA . TYR B 1 57 ? -5.855 -6.238 11.391 1 89.25 57 TYR B CA 1
ATOM 1609 C C . TYR B 1 57 ? -4.898 -7.305 10.875 1 89.25 57 TYR B C 1
ATOM 1611 O O . TYR B 1 57 ? -3.721 -7.32 11.234 1 89.25 57 TYR B O 1
ATOM 1619 N N . THR B 1 58 ? -5.453 -8.172 10.133 1 89.5 58 THR B N 1
ATOM 1620 C CA . THR B 1 58 ? -4.684 -9.164 9.398 1 89.5 58 THR B CA 1
ATOM 1621 C C . THR B 1 58 ? -5.023 -9.133 7.91 1 89.5 58 THR B C 1
ATOM 1623 O O . THR B 1 58 ? -6.164 -8.852 7.535 1 89.5 58 THR B O 1
ATOM 1626 N N . SER B 1 59 ? -4.016 -9.344 7.086 1 91.81 59 SER B N 1
ATOM 1627 C CA . SER B 1 59 ? -4.211 -9.258 5.645 1 91.81 59 SER B CA 1
ATOM 1628 C C . SER B 1 59 ? -3.717 -10.516 4.938 1 91.81 59 SER B C 1
ATOM 1630 O O . SER B 1 59 ? -2.883 -11.25 5.477 1 91.81 59 SER B O 1
ATOM 1632 N N . THR B 1 60 ? -4.293 -10.797 3.848 1 94.56 60 THR B N 1
ATOM 1633 C CA . THR B 1 60 ? -3.855 -11.898 2.996 1 94.56 60 THR B CA 1
ATOM 1634 C C . THR B 1 60 ? -3.939 -11.508 1.522 1 94.56 60 THR B C 1
ATOM 1636 O O . THR B 1 60 ? -4.758 -10.664 1.144 1 94.56 60 THR B O 1
ATOM 1639 N N . LEU B 1 61 ? -3.066 -12.094 0.757 1 96.75 61 LEU B N 1
ATOM 1640 C CA . LEU B 1 61 ? -3.107 -11.977 -0.696 1 96.75 61 LEU B CA 1
ATOM 1641 C C . LEU B 1 61 ? -3.879 -13.133 -1.317 1 96.75 61 LEU B C 1
ATOM 1643 O O . LEU B 1 61 ? -3.639 -14.297 -0.984 1 96.75 61 LEU B O 1
ATOM 1647 N N . CYS B 1 62 ? -4.797 -12.75 -2.221 1 97.88 62 CYS B N 1
ATOM 1648 C CA . CYS B 1 62 ? -5.629 -13.758 -2.867 1 97.88 62 CYS B CA 1
ATOM 1649 C C . CYS B 1 62 ? -5.523 -13.656 -4.383 1 97.88 62 CYS B C 1
ATOM 1651 O O . CYS B 1 62 ? -5.312 -12.578 -4.93 1 97.88 62 CYS B O 1
ATOM 1653 N N . ALA B 1 63 ? -5.688 -14.789 -5.008 1 98.06 63 ALA B N 1
ATOM 1654 C CA . ALA B 1 63 ? -5.715 -14.859 -6.465 1 98.06 63 ALA B CA 1
ATOM 1655 C C . ALA B 1 63 ? -6.82 -15.789 -6.953 1 98.06 63 ALA B C 1
ATOM 1657 O O . ALA B 1 63 ? -7.051 -16.844 -6.363 1 98.06 63 ALA B O 1
ATOM 1658 N N . ILE B 1 64 ? -7.488 -15.375 -8.023 1 98.12 64 ILE B N 1
ATOM 1659 C CA . ILE B 1 64 ? -8.555 -16.203 -8.578 1 98.12 64 ILE B CA 1
ATOM 1660 C C . ILE B 1 64 ? -8.477 -16.203 -10.102 1 98.12 64 ILE B C 1
ATOM 1662 O O . ILE B 1 64 ? -7.969 -15.258 -10.703 1 98.12 64 ILE B O 1
ATOM 1666 N N . GLU B 1 65 ? -8.797 -17.344 -10.648 1 98 65 GLU B N 1
ATOM 1667 C CA . GLU B 1 65 ? -8.977 -17.438 -12.094 1 98 65 GLU B CA 1
ATOM 1668 C C . GLU B 1 65 ? -10.391 -17.047 -12.508 1 98 65 GLU B C 1
ATOM 1670 O O . GLU B 1 65 ? -11.352 -17.766 -12.211 1 98 65 GLU B O 1
ATOM 1675 N N . VAL B 1 66 ? -10.492 -15.969 -13.211 1 98.12 66 VAL B N 1
ATOM 1676 C CA . VAL B 1 66 ? -11.797 -15.438 -13.594 1 98.12 66 VAL B CA 1
ATOM 1677 C C . VAL B 1 66 ? -11.977 -15.539 -15.102 1 98.12 66 VAL B C 1
ATOM 1679 O O . VAL B 1 66 ? -11.109 -15.125 -15.867 1 98.12 66 VAL B O 1
ATOM 1682 N N . PRO B 1 67 ? -13.102 -16.141 -15.539 1 97.62 67 PRO B N 1
ATOM 1683 C CA . PRO B 1 67 ? -13.375 -16.078 -16.969 1 97.62 67 PRO B CA 1
ATOM 1684 C C . PRO B 1 67 ? -13.352 -14.648 -17.516 1 97.62 67 PRO B C 1
ATOM 1686 O O . PRO B 1 67 ? -13.852 -13.727 -16.859 1 97.62 67 PRO B O 1
ATOM 1689 N N . GLU B 1 68 ? -12.797 -14.508 -18.703 1 96.5 68 GLU B N 1
ATOM 1690 C CA . GLU B 1 68 ? -12.57 -13.188 -19.281 1 96.5 68 GLU B CA 1
ATOM 1691 C C . GLU B 1 68 ? -13.867 -12.391 -19.359 1 96.5 68 GLU B C 1
ATOM 1693 O O . GLU B 1 68 ? -13.891 -11.188 -19.094 1 96.5 68 GLU B O 1
ATOM 1698 N N . GLU B 1 69 ? -14.914 -13 -19.656 1 97.56 69 GLU B N 1
ATOM 1699 C CA . GLU B 1 69 ? -16.203 -12.328 -19.875 1 97.56 69 GLU B CA 1
ATOM 1700 C C . GLU B 1 69 ? -16.812 -11.891 -18.547 1 97.56 69 GLU B C 1
ATOM 1702 O O . GLU B 1 69 ? -17.766 -11.109 -18.531 1 97.56 69 GLU B O 1
ATOM 1707 N N . ARG B 1 70 ? -16.219 -12.352 -17.438 1 98.12 70 ARG B N 1
ATOM 1708 C CA . ARG B 1 70 ? -16.812 -12.055 -16.141 1 98.12 70 ARG B CA 1
ATOM 1709 C C . ARG B 1 70 ? -15.906 -11.133 -15.32 1 98.12 70 ARG B C 1
ATOM 1711 O O . ARG B 1 70 ? -16.203 -10.812 -14.172 1 98.12 70 ARG B O 1
ATOM 1718 N N . VAL B 1 71 ? -14.867 -10.641 -15.867 1 98 71 VAL B N 1
ATOM 1719 C CA . VAL B 1 71 ? -13.828 -9.914 -15.133 1 98 71 VAL B CA 1
ATOM 1720 C C . VAL B 1 71 ? -14.43 -8.664 -14.492 1 98 71 VAL B C 1
ATOM 1722 O O . VAL B 1 71 ? -14.25 -8.43 -13.297 1 98 71 VAL B O 1
ATOM 1725 N N . GLU B 1 72 ? -15.164 -7.93 -15.203 1 97.88 72 GLU B N 1
ATOM 1726 C CA . GLU B 1 72 ? -15.734 -6.691 -14.68 1 97.88 72 GLU B CA 1
ATOM 1727 C C . GLU B 1 72 ? -16.75 -6.977 -13.586 1 97.88 72 GLU B C 1
ATOM 1729 O O . GLU B 1 72 ? -16.781 -6.289 -12.562 1 97.88 72 GLU B O 1
ATOM 1734 N N . GLU B 1 73 ? -17.547 -7.898 -13.844 1 98.31 73 GLU B N 1
ATOM 1735 C CA . GLU B 1 73 ? -18.562 -8.289 -12.867 1 98.31 73 GLU B CA 1
ATOM 1736 C C . GLU B 1 73 ? -17.922 -8.742 -11.555 1 98.31 73 GLU B C 1
ATOM 1738 O O . GLU B 1 73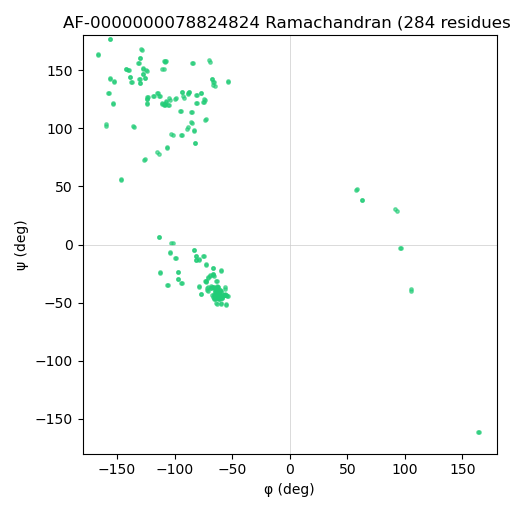 ? -18.297 -8.258 -10.484 1 98.31 73 GLU B O 1
ATOM 1743 N N . VAL B 1 74 ? -16.984 -9.625 -11.633 1 98.44 74 VAL B N 1
ATOM 1744 C CA . VAL B 1 74 ? -16.344 -10.203 -10.469 1 98.44 74 VAL B CA 1
ATOM 1745 C C . VAL B 1 74 ? -15.555 -9.117 -9.727 1 98.44 74 VAL B C 1
ATOM 1747 O O . VAL B 1 74 ? -15.602 -9.039 -8.492 1 98.44 74 VAL B O 1
ATOM 1750 N N . ALA B 1 75 ? -14.844 -8.297 -10.469 1 98.31 75 ALA B N 1
ATOM 1751 C CA . ALA B 1 75 ? -14.109 -7.191 -9.859 1 98.31 75 ALA B CA 1
ATOM 1752 C C . ALA B 1 75 ? -15.039 -6.293 -9.055 1 98.31 75 ALA B C 1
ATOM 1754 O O . ALA B 1 75 ? -14.711 -5.898 -7.93 1 98.31 75 ALA B O 1
ATOM 1755 N N . SER B 1 76 ? -16.172 -6.02 -9.617 1 98.19 76 SER B N 1
ATOM 1756 C CA . SER B 1 76 ? -17.141 -5.152 -8.961 1 98.19 76 SER B CA 1
ATOM 1757 C C . SER B 1 76 ? -17.609 -5.758 -7.645 1 98.19 76 SER B C 1
ATOM 1759 O O . SER B 1 76 ? -17.703 -5.066 -6.629 1 98.19 76 SER B O 1
ATOM 1761 N N . ILE B 1 77 ? -17.906 -6.996 -7.641 1 98.19 77 ILE B N 1
ATOM 1762 C CA . ILE B 1 77 ? -18.375 -7.691 -6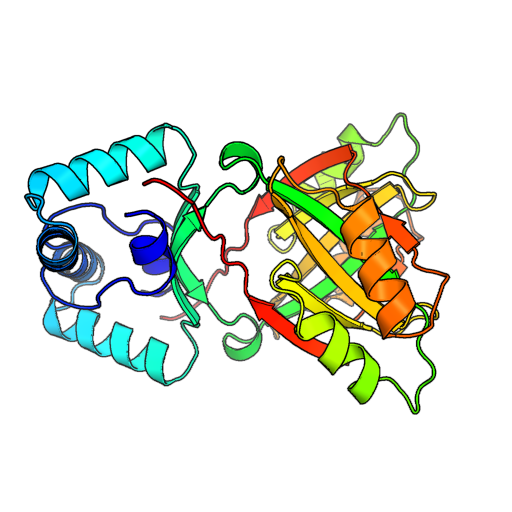.449 1 98.19 77 ILE B CA 1
ATOM 1763 C C . ILE B 1 77 ? -17.297 -7.676 -5.375 1 98.19 77 ILE B C 1
ATOM 1765 O O . ILE B 1 77 ? -17.547 -7.289 -4.23 1 98.19 77 ILE B O 1
ATOM 1769 N N . ILE B 1 78 ? -16.109 -8.078 -5.746 1 97.81 78 ILE B N 1
ATOM 1770 C CA . ILE B 1 78 ? -14.992 -8.156 -4.809 1 97.81 78 ILE B CA 1
ATOM 1771 C C . ILE B 1 78 ? -14.703 -6.766 -4.242 1 97.81 78 ILE B C 1
ATOM 1773 O O . ILE B 1 78 ? -14.484 -6.617 -3.037 1 97.81 78 ILE B O 1
ATOM 1777 N N . ASN B 1 79 ? -14.805 -5.801 -5.078 1 96.81 79 ASN B N 1
ATOM 1778 C CA . ASN B 1 79 ? -14.531 -4.43 -4.664 1 96.81 79 ASN B CA 1
ATOM 1779 C C . ASN B 1 79 ? -15.57 -3.93 -3.666 1 96.81 79 ASN B C 1
ATOM 1781 O O . ASN B 1 79 ? -15.344 -2.941 -2.965 1 96.81 79 ASN B O 1
ATOM 1785 N N . GLY B 1 80 ? -16.672 -4.551 -3.645 1 95.56 80 GLY B N 1
ATOM 1786 C CA . GLY B 1 80 ? -17.734 -4.164 -2.734 1 95.56 80 GLY B CA 1
ATOM 1787 C C . GLY B 1 80 ? -17.453 -4.527 -1.291 1 95.56 80 GLY B C 1
ATOM 1788 O O . GLY B 1 80 ? -18.078 -4 -0.374 1 95.56 80 GLY B O 1
ATOM 1789 N N . TYR B 1 81 ? -16.547 -5.395 -1.067 1 94.19 81 TYR B N 1
ATOM 1790 C CA . TYR B 1 81 ? -16.156 -5.75 0.292 1 94.19 81 TYR B CA 1
ATOM 1791 C C . TYR B 1 81 ? -15.195 -4.73 0.869 1 94.19 81 TYR B C 1
ATOM 1793 O O . TYR B 1 81 ? -14.133 -4.473 0.288 1 94.19 81 TYR B O 1
ATOM 1801 N N . SER B 1 82 ? -15.477 -4.23 2.033 1 90.06 82 SER B N 1
ATOM 1802 C CA . SER B 1 82 ? -14.703 -3.148 2.637 1 90.06 82 SER B CA 1
ATOM 1803 C C . SER B 1 82 ? -13.297 -3.604 2.99 1 90.06 82 SER B C 1
ATOM 1805 O O . SER B 1 82 ? -12.359 -2.803 2.988 1 90.06 82 SER B O 1
ATOM 1807 N N . GLY B 1 83 ? -13.141 -4.883 3.201 1 92.56 83 GLY B N 1
ATOM 1808 C CA . GLY B 1 83 ? -11.836 -5.406 3.574 1 92.56 83 GLY B CA 1
ATOM 1809 C C . GLY B 1 83 ? -10.891 -5.543 2.396 1 92.56 83 GLY B C 1
ATOM 1810 O O . GLY B 1 83 ? -9.688 -5.758 2.58 1 92.56 83 GLY B O 1
ATOM 1811 N N . VAL B 1 84 ? -11.438 -5.434 1.218 1 95.56 84 VAL B N 1
ATOM 1812 C CA . VAL B 1 84 ? -10.578 -5.488 0.042 1 95.56 84 VAL B CA 1
ATOM 1813 C C . VAL B 1 84 ? -9.938 -4.121 -0.188 1 95.56 84 VAL B C 1
ATOM 1815 O O . VAL B 1 84 ? -10.633 -3.125 -0.383 1 95.56 84 VAL B O 1
ATOM 1818 N N . THR B 1 85 ? -8.594 -4.18 -0.18 1 92.25 85 THR B N 1
ATOM 1819 C CA . THR B 1 85 ? -7.883 -2.908 -0.257 1 92.25 85 THR B CA 1
ATOM 1820 C C . THR B 1 85 ? -7.262 -2.721 -1.639 1 92.25 85 THR B C 1
ATOM 1822 O O . THR B 1 85 ? -7.102 -1.589 -2.104 1 92.25 85 THR B O 1
ATOM 1825 N N . HIS B 1 86 ? -6.832 -3.752 -2.213 1 94.19 86 HIS B N 1
ATOM 1826 C CA . HIS B 1 86 ? -6.277 -3.781 -3.562 1 94.19 86 HIS B CA 1
ATOM 1827 C C . HIS B 1 86 ? -6.969 -4.84 -4.418 1 94.19 86 HIS B C 1
ATOM 1829 O O . HIS B 1 86 ? -7.406 -5.871 -3.904 1 94.19 86 HIS B O 1
ATOM 1835 N N . ASN B 1 87 ? -7.074 -4.504 -5.707 1 97.69 87 ASN B N 1
ATOM 1836 C CA . ASN B 1 87 ? -7.578 -5.461 -6.688 1 97.69 87 ASN B CA 1
ATOM 1837 C C . ASN B 1 87 ? -7.031 -5.172 -8.086 1 97.69 87 ASN B C 1
ATOM 1839 O O . ASN B 1 87 ? -7.238 -4.082 -8.625 1 97.69 87 ASN B O 1
ATOM 1843 N N . TYR B 1 88 ? -6.359 -6.168 -8.586 1 97.19 88 TYR B N 1
ATOM 1844 C CA . TYR B 1 88 ? -5.66 -5.996 -9.859 1 97.19 88 TYR B CA 1
ATOM 1845 C C . TYR B 1 88 ? -6 -7.129 -10.82 1 97.19 88 TYR B C 1
ATOM 1847 O O . TYR B 1 88 ? -6.148 -8.281 -10.406 1 97.19 88 TYR B O 1
ATOM 1855 N N . LEU B 1 89 ? -6.117 -6.746 -12.109 1 97.44 89 LEU B N 1
ATOM 1856 C CA . LEU B 1 89 ? -6.004 -7.73 -13.18 1 97.44 89 LEU B CA 1
ATOM 1857 C C . LEU B 1 89 ? -4.551 -7.902 -13.609 1 97.44 89 LEU B C 1
ATOM 1859 O O . LEU B 1 89 ? -3.854 -6.918 -13.859 1 97.44 89 LEU B O 1
ATOM 1863 N N . ARG B 1 90 ? -4.148 -9.117 -13.664 1 96.12 90 ARG B N 1
ATOM 1864 C CA . ARG B 1 90 ? -2.754 -9.359 -14.023 1 96.12 90 ARG B CA 1
ATOM 1865 C C . ARG B 1 90 ? -2.652 -10.398 -15.133 1 96.12 90 ARG B C 1
ATOM 1867 O O . ARG B 1 90 ? -3.598 -11.156 -15.375 1 96.12 90 ARG B O 1
ATOM 1874 N N . MET B 1 91 ? -1.48 -10.359 -15.766 1 92.31 91 MET B N 1
ATOM 1875 C CA . MET B 1 91 ? -1.208 -11.289 -16.859 1 92.31 91 MET B CA 1
ATOM 1876 C C . MET B 1 91 ? -0.742 -12.633 -16.312 1 92.31 91 MET B C 1
ATOM 1878 O O . MET B 1 91 ? 0.456 -12.922 -16.297 1 92.31 91 MET B O 1
ATOM 1882 N N . HIS B 1 92 ? -1.683 -13.492 -16.016 1 94.88 92 HIS B N 1
ATOM 1883 C CA . HIS B 1 92 ? -1.447 -14.812 -15.445 1 94.88 92 HIS B CA 1
ATOM 1884 C C . HIS B 1 92 ? -2.697 -15.68 -15.531 1 94.88 92 HIS B C 1
ATOM 1886 O O . HIS B 1 92 ? -3.791 -15.18 -15.805 1 94.88 92 HIS B O 1
ATOM 1892 N N . LYS B 1 93 ? -2.449 -17.031 -15.344 1 94.81 93 LYS B N 1
ATOM 1893 C CA . LYS B 1 93 ? -3.605 -17.922 -15.273 1 94.81 93 LYS B CA 1
ATOM 1894 C C . LYS B 1 93 ? -4.578 -17.469 -14.18 1 94.81 93 LYS B C 1
ATOM 1896 O O . LYS B 1 93 ? -5.785 -17.406 -14.414 1 94.81 93 LYS B O 1
ATOM 1901 N N . TYR B 1 94 ? -4.027 -17.266 -12.977 1 96.44 94 TYR B N 1
ATOM 1902 C CA . TYR B 1 94 ? -4.773 -16.469 -12 1 96.44 94 TYR B CA 1
ATOM 1903 C C . TYR B 1 94 ? -4.754 -14.992 -12.375 1 96.44 94 TYR B C 1
ATOM 1905 O O . TYR B 1 94 ? -3.74 -14.312 -12.195 1 96.44 94 TYR B O 1
ATOM 1913 N N . ASN B 1 95 ? -5.887 -14.547 -12.828 1 97.56 95 ASN B N 1
ATOM 1914 C CA . ASN B 1 95 ? -5.785 -13.258 -13.492 1 97.56 95 ASN B CA 1
ATOM 1915 C C . ASN B 1 95 ? -6.312 -12.125 -12.609 1 97.56 95 ASN B C 1
ATOM 1917 O O . ASN B 1 95 ? -6.168 -10.953 -12.945 1 97.56 95 ASN B O 1
ATOM 1921 N N . MET B 1 96 ? -6.883 -12.414 -11.5 1 98.44 96 MET B N 1
ATOM 1922 C CA . MET B 1 96 ? -7.324 -11.375 -10.586 1 98.44 96 MET B CA 1
ATOM 1923 C C . MET B 1 96 ? -6.699 -11.562 -9.203 1 98.44 96 MET B C 1
ATOM 1925 O O . MET B 1 96 ? -6.828 -12.633 -8.602 1 98.44 96 MET B O 1
ATOM 1929 N N . TRP B 1 97 ? -6.059 -10.523 -8.75 1 98.19 97 TRP B N 1
ATOM 1930 C CA . TRP B 1 97 ? -5.312 -10.531 -7.5 1 98.19 97 TRP B CA 1
ATOM 1931 C C . TRP B 1 97 ? -5.809 -9.43 -6.566 1 98.19 97 TRP B C 1
ATOM 1933 O O . TRP B 1 97 ? -5.906 -8.266 -6.961 1 98.19 97 TRP B O 1
ATOM 1943 N N . PHE B 1 98 ? -6.16 -9.773 -5.328 1 97.94 98 PHE B N 1
ATOM 1944 C CA . PHE B 1 98 ? -6.641 -8.758 -4.402 1 97.94 98 PHE B CA 1
ATOM 1945 C C . PHE B 1 98 ? -6.125 -9.023 -2.99 1 97.94 98 PHE B C 1
ATOM 1947 O O . PHE B 1 98 ? -5.801 -10.156 -2.646 1 97.94 98 PHE B O 1
ATOM 1954 N N . THR B 1 99 ? -5.977 -7.992 -2.268 1 96.44 99 THR B N 1
ATOM 1955 C CA . THR B 1 99 ? -5.617 -8.07 -0.856 1 96.44 99 THR B CA 1
ATOM 1956 C C . THR B 1 99 ? -6.852 -7.918 0.026 1 96.44 99 THR B C 1
ATOM 1958 O O . THR B 1 99 ? -7.652 -7 -0.17 1 96.44 99 THR B O 1
ATOM 1961 N N . LEU B 1 100 ? -7.047 -8.836 0.884 1 96.12 100 LEU B N 1
ATOM 1962 C CA . LEU B 1 100 ? -8.125 -8.805 1.865 1 96.12 100 LEU B CA 1
ATOM 1963 C C . LEU B 1 100 ? -7.582 -8.523 3.262 1 96.12 100 LEU B C 1
ATOM 1965 O O . LEU B 1 100 ? -6.688 -9.227 3.734 1 96.12 100 LEU B O 1
ATOM 1969 N N . THR B 1 101 ? -8.07 -7.5 3.854 1 93.69 101 THR B N 1
ATOM 1970 C CA . THR B 1 101 ? -7.715 -7.125 5.215 1 93.69 101 THR B CA 1
ATOM 1971 C C . THR B 1 101 ? -8.938 -7.156 6.129 1 93.69 101 THR B C 1
ATOM 1973 O O . THR B 1 101 ? -9.969 -6.566 5.812 1 93.69 101 THR B O 1
ATOM 1976 N N . VAL B 1 102 ? -8.789 -7.867 7.223 1 91.62 102 VAL B N 1
ATOM 1977 C CA . VAL B 1 102 ? -9.906 -7.961 8.148 1 91.62 102 VAL B CA 1
ATOM 1978 C C . VAL B 1 102 ? -9.438 -7.668 9.57 1 91.62 102 VAL B C 1
ATOM 1980 O O . VAL B 1 102 ? -8.25 -7.812 9.875 1 91.62 102 VAL B O 1
ATOM 1983 N N . SER B 1 103 ? -10.383 -7.254 10.367 1 88.62 103 SER B N 1
ATOM 1984 C CA . SER B 1 103 ? -10.07 -7.051 11.773 1 88.62 103 SER B CA 1
ATOM 1985 C C . SER B 1 103 ? -9.844 -8.383 12.484 1 88.62 103 SER B C 1
ATOM 1987 O O . SER B 1 103 ? -10.273 -9.43 12 1 88.62 103 SER B O 1
ATOM 1989 N N . THR B 1 104 ? -9.133 -8.297 13.617 1 79.88 104 THR B N 1
ATOM 1990 C CA . THR B 1 104 ? -8.828 -9.5 14.375 1 79.88 104 THR B CA 1
ATOM 1991 C C . THR B 1 104 ? -10.102 -10.211 14.812 1 79.88 104 THR B C 1
ATOM 1993 O O . THR B 1 104 ? -10.078 -11.391 15.156 1 79.88 104 THR B O 1
ATOM 1996 N N . SER B 1 105 ? -11.164 -9.398 14.859 1 80 105 SER B N 1
ATOM 1997 C CA . SER B 1 105 ? -12.422 -10.008 15.281 1 80 105 SER B CA 1
ATOM 1998 C C . SER B 1 105 ? -13.102 -10.734 14.125 1 80 105 SER B C 1
ATOM 2000 O O . SER B 1 105 ? -14.07 -11.469 14.328 1 80 105 SER B O 1
ATOM 2002 N N . GLU B 1 106 ? -12.617 -10.555 12.992 1 85.25 106 GLU B N 1
ATOM 2003 C CA . GLU B 1 106 ? -13.195 -11.172 11.805 1 85.25 106 GLU B CA 1
ATOM 2004 C C . GLU B 1 106 ? -12.297 -12.289 11.273 1 85.25 106 GLU B C 1
ATOM 2006 O O . GLU B 1 106 ? -11.109 -12.352 11.609 1 85.25 106 GLU B O 1
ATOM 2011 N N . SER B 1 107 ? -12.906 -13.148 10.547 1 89.12 107 SER B N 1
ATOM 2012 C CA . SER B 1 107 ? -12.203 -14.281 9.961 1 89.12 107 SER B CA 1
ATOM 2013 C C . SER B 1 107 ? -11.977 -14.078 8.469 1 89.12 107 SER B C 1
ATOM 2015 O O . SER B 1 107 ? -12.914 -13.828 7.719 1 89.12 107 SER B O 1
ATOM 2017 N N . ILE B 1 108 ? -10.703 -14.195 8.062 1 92.62 108 ILE B N 1
ATOM 2018 C CA . ILE B 1 108 ? -10.359 -14.172 6.648 1 92.62 108 ILE B CA 1
ATOM 2019 C C . ILE B 1 108 ? -11.094 -15.297 5.922 1 92.62 108 ILE B C 1
ATOM 2021 O O . ILE B 1 108 ? -11.688 -15.078 4.859 1 92.62 108 ILE B O 1
ATOM 2025 N N . GLU B 1 109 ? -11.086 -16.422 6.551 1 93.75 109 GLU B N 1
ATOM 2026 C CA . GLU B 1 109 ? -11.719 -17.594 5.953 1 93.75 109 GLU B CA 1
ATOM 2027 C C . GLU B 1 109 ? -13.211 -17.375 5.73 1 93.75 109 GLU B C 1
ATOM 2029 O O . GLU B 1 109 ? -13.742 -17.703 4.668 1 93.75 109 GLU B O 1
ATOM 2034 N N . ASP B 1 110 ? -13.852 -16.781 6.719 1 95.44 110 ASP B N 1
ATOM 2035 C CA . ASP B 1 110 ? -15.281 -16.531 6.613 1 95.44 110 ASP B CA 1
ATOM 2036 C C . ASP B 1 110 ? -15.578 -15.516 5.504 1 95.44 110 ASP B C 1
ATOM 2038 O O . ASP B 1 110 ? -16.516 -15.695 4.734 1 95.44 110 ASP B O 1
ATOM 2042 N N . THR B 1 111 ? -14.773 -14.516 5.473 1 95.5 111 THR B N 1
ATOM 2043 C CA . THR B 1 111 ? -14.977 -13.492 4.453 1 95.5 111 THR B CA 1
ATOM 2044 C C . THR B 1 111 ? -14.75 -14.07 3.059 1 95.5 111 THR B C 1
ATOM 2046 O O . THR B 1 111 ? -15.508 -13.789 2.133 1 95.5 111 THR B O 1
ATOM 2049 N N . LEU B 1 112 ? -13.75 -14.898 2.928 1 96.75 112 LEU B N 1
ATOM 2050 C CA . LEU B 1 112 ? -13.445 -15.508 1.636 1 96.75 112 LEU B CA 1
ATOM 2051 C C . LEU B 1 112 ? -14.57 -16.453 1.203 1 96.75 112 LEU B C 1
ATOM 2053 O O . LEU B 1 112 ? -14.867 -16.562 0.012 1 96.75 112 LEU B O 1
ATOM 2057 N N . GLU B 1 113 ? -15.125 -17.125 2.164 1 96.81 113 GLU B N 1
ATOM 2058 C CA . GLU B 1 113 ? -16.25 -17.984 1.845 1 96.81 113 GLU B CA 1
ATOM 2059 C C . GLU B 1 113 ? -17.438 -17.188 1.298 1 96.81 113 GLU B C 1
ATOM 2061 O O . GLU B 1 113 ? -18.094 -17.609 0.347 1 96.81 113 GLU B O 1
ATOM 2066 N N . LYS B 1 114 ? -17.672 -16.031 1.918 1 96.88 114 LYS B N 1
ATOM 2067 C CA . LYS B 1 114 ? -18.734 -15.148 1.431 1 96.88 114 LYS B CA 1
ATOM 2068 C C . LYS B 1 114 ? -18.422 -14.664 0.014 1 96.88 114 LYS B C 1
ATOM 2070 O O . LYS B 1 114 ? -19.312 -14.633 -0.837 1 96.88 114 LYS B O 1
ATOM 2075 N N . ILE B 1 115 ? -17.219 -14.344 -0.245 1 97.12 115 ILE B N 1
ATOM 2076 C CA . ILE B 1 115 ? -16.812 -13.867 -1.562 1 97.12 115 ILE B CA 1
ATOM 2077 C C . ILE B 1 115 ? -16.984 -14.977 -2.592 1 97.12 115 ILE B C 1
ATOM 2079 O O . ILE B 1 115 ? -17.578 -14.766 -3.65 1 97.12 115 ILE B O 1
ATOM 2083 N N . LYS B 1 116 ? -16.531 -16.172 -2.256 1 97.62 116 LYS B N 1
ATOM 2084 C CA . LYS B 1 116 ? -16.672 -17.312 -3.143 1 97.62 116 LYS B CA 1
ATOM 2085 C C . LYS B 1 116 ? -18.141 -17.531 -3.541 1 97.62 116 LYS B C 1
ATOM 2087 O O . LYS B 1 116 ? -18.438 -17.719 -4.723 1 97.62 116 LYS B O 1
ATOM 2092 N N . ASN B 1 117 ? -18.938 -17.422 -2.572 1 97.56 117 ASN B N 1
ATOM 2093 C CA . ASN B 1 117 ? -20.375 -17.641 -2.803 1 97.56 117 ASN B CA 1
ATOM 2094 C C . ASN B 1 117 ? -20.969 -16.547 -3.674 1 97.56 117 ASN B C 1
ATOM 2096 O O . ASN B 1 117 ? -21.859 -16.812 -4.488 1 97.56 117 ASN B O 1
ATOM 2100 N N . SER B 1 118 ? -20.531 -15.375 -3.508 1 97.81 118 SER B N 1
ATOM 2101 C CA . SER B 1 118 ? -21.078 -14.234 -4.242 1 97.81 118 SER B CA 1
ATOM 2102 C C . SER B 1 118 ? -20.672 -14.281 -5.711 1 97.81 118 SER B C 1
ATOM 2104 O O . SER B 1 118 ? -21.469 -13.953 -6.594 1 97.81 118 SER B O 1
ATOM 2106 N N . ILE B 1 119 ? -19.453 -14.727 -5.953 1 97.62 119 ILE B N 1
ATOM 2107 C CA . ILE B 1 119 ? -18.953 -14.68 -7.324 1 97.62 119 ILE B CA 1
ATOM 2108 C C . ILE B 1 119 ? -19.094 -16.047 -7.973 1 97.62 119 ILE B C 1
ATOM 2110 O O . ILE B 1 119 ? -18.922 -16.188 -9.188 1 97.62 119 ILE B O 1
ATOM 2114 N N . LYS B 1 120 ? -19.391 -17.062 -7.23 1 97.38 120 LYS B N 1
ATOM 2115 C CA . LYS B 1 120 ? -19.578 -18.438 -7.699 1 97.38 120 LYS B CA 1
ATOM 2116 C C . LYS B 1 120 ? -18.297 -19 -8.305 1 97.38 120 LYS B C 1
ATOM 2118 O O . LYS B 1 120 ? -18.312 -19.609 -9.367 1 97.38 120 LYS B O 1
ATOM 2123 N N . ILE B 1 121 ? -17.188 -18.688 -7.727 1 96.44 121 ILE B N 1
ATOM 2124 C CA . ILE B 1 121 ? -15.867 -19.234 -7.992 1 96.44 121 ILE B CA 1
ATOM 2125 C C . ILE B 1 121 ? -15.273 -19.797 -6.699 1 96.44 121 ILE B C 1
ATOM 2127 O O . ILE B 1 121 ? -15.055 -19.062 -5.738 1 96.44 121 ILE B O 1
ATOM 2131 N N . ASN B 1 122 ? -14.969 -21.016 -6.676 1 93.31 122 ASN B N 1
ATOM 2132 C CA . ASN B 1 122 ? -14.625 -21.688 -5.426 1 93.31 122 ASN B CA 1
ATOM 2133 C C . ASN B 1 122 ? -13.109 -21.75 -5.227 1 93.31 122 ASN B C 1
ATOM 2135 O O . ASN B 1 122 ? -12.633 -21.875 -4.098 1 93.31 122 ASN B O 1
ATOM 2139 N N . ASN B 1 123 ? -12.453 -21.672 -6.305 1 94.44 123 ASN B N 1
ATOM 2140 C CA . ASN B 1 123 ? -11.008 -21.844 -6.184 1 94.44 123 ASN B CA 1
ATOM 2141 C C . ASN B 1 123 ? -10.305 -20.484 -6.039 1 94.44 123 ASN B C 1
ATOM 2143 O O . ASN B 1 123 ? -10.055 -19.812 -7.031 1 94.44 123 ASN B O 1
ATOM 2147 N N . ILE B 1 124 ? -10.078 -20.109 -4.863 1 96.25 124 ILE B N 1
ATOM 2148 C CA . ILE B 1 124 ? -9.297 -18.922 -4.543 1 96.25 124 ILE B CA 1
ATOM 2149 C C . ILE B 1 124 ? -7.969 -19.328 -3.916 1 96.25 124 ILE B C 1
ATOM 2151 O O . ILE B 1 124 ? -7.938 -20.078 -2.943 1 96.25 124 ILE B O 1
ATOM 2155 N N . LEU B 1 125 ? -6.922 -18.922 -4.566 1 96.62 125 LEU B N 1
ATOM 2156 C CA . LEU B 1 125 ? -5.598 -19.109 -3.979 1 96.62 125 LEU B CA 1
ATOM 2157 C C . LEU B 1 125 ? -5.359 -18.109 -2.846 1 96.62 125 LEU B C 1
ATOM 2159 O O . LEU B 1 125 ? -5.52 -16.906 -3.029 1 96.62 125 LEU B O 1
ATOM 2163 N N . VAL B 1 126 ? -5.062 -18.656 -1.664 1 96.06 126 VAL B N 1
ATOM 2164 C CA . VAL B 1 126 ? -4.816 -17.812 -0.491 1 96.06 126 VAL B CA 1
ATOM 2165 C C . VAL B 1 126 ? -3.332 -17.859 -0.133 1 96.06 126 VAL B C 1
ATOM 2167 O O . VAL B 1 126 ? -2.781 -18.922 0.151 1 96.06 126 VAL B O 1
ATOM 2170 N N . LEU B 1 127 ? -2.689 -16.719 -0.154 1 96.62 127 LEU B N 1
ATOM 2171 C CA . LEU B 1 127 ? -1.259 -16.594 0.1 1 96.62 127 LEU B CA 1
ATOM 2172 C C . LEU B 1 127 ? -1 -15.82 1.386 1 96.62 127 LEU B C 1
ATOM 2174 O O . LEU B 1 127 ? -0.569 -14.664 1.341 1 96.62 127 LEU B O 1
ATOM 2178 N N . ASN B 1 128 ? -1.164 -16.5 2.469 1 93.56 128 ASN B N 1
ATOM 2179 C CA . ASN B 1 128 ? -0.965 -15.891 3.777 1 93.56 128 ASN B CA 1
ATOM 2180 C C . ASN B 1 128 ? 0.494 -15.5 3.996 1 93.56 128 ASN B C 1
ATOM 2182 O O . ASN B 1 128 ? 1.403 -16.25 3.623 1 93.56 128 ASN B O 1
ATOM 2186 N N . SER B 1 129 ? 0.602 -14.336 4.617 1 92.5 129 SER B N 1
ATOM 2187 C CA . SER B 1 129 ? 1.953 -13.898 4.949 1 92.5 129 SER B CA 1
ATOM 2188 C C . SER B 1 129 ? 2.494 -14.648 6.164 1 92.5 129 SER B C 1
ATOM 2190 O O . SER B 1 129 ? 1.795 -14.797 7.168 1 92.5 129 SER B O 1
ATOM 2192 N N . LEU B 1 130 ? 3.678 -15.156 6.02 1 92.5 130 LEU B N 1
ATOM 2193 C CA . LEU B 1 130 ? 4.375 -15.789 7.137 1 92.5 130 LEU B CA 1
ATOM 2194 C C . LEU B 1 130 ? 5.297 -14.789 7.828 1 92.5 130 LEU B C 1
ATOM 2196 O O . LEU B 1 130 ? 5.488 -14.859 9.047 1 92.5 130 LEU B O 1
ATOM 2200 N N . ASN B 1 131 ? 5.816 -13.922 7.074 1 93.69 131 ASN B N 1
ATOM 2201 C CA . ASN B 1 131 ? 6.746 -12.906 7.551 1 93.69 131 ASN B CA 1
ATOM 2202 C C . ASN B 1 131 ? 6.77 -11.688 6.629 1 93.69 131 ASN B C 1
ATOM 2204 O O . ASN B 1 131 ? 6.641 -11.828 5.41 1 93.69 131 ASN B O 1
ATOM 2208 N N . THR B 1 132 ? 6.895 -10.562 7.262 1 92.75 132 THR B N 1
ATOM 2209 C CA . THR B 1 132 ? 7.047 -9.312 6.516 1 92.75 132 THR B CA 1
ATOM 2210 C C . THR B 1 132 ? 8.492 -8.828 6.566 1 92.75 132 THR B C 1
ATOM 2212 O O . THR B 1 132 ? 9.023 -8.562 7.645 1 92.75 132 THR B O 1
ATOM 2215 N N . PHE B 1 133 ? 9.086 -8.711 5.395 1 94.38 133 PHE B N 1
ATOM 2216 C CA . PHE B 1 133 ? 10.477 -8.273 5.348 1 94.38 133 PHE B CA 1
ATOM 2217 C C . PHE B 1 133 ? 10.562 -6.777 5.066 1 94.38 133 PHE B C 1
ATOM 2219 O O . PHE B 1 133 ? 11.523 -6.117 5.469 1 94.38 133 PHE B O 1
ATOM 2226 N N . LYS B 1 134 ? 9.57 -6.285 4.344 1 91.94 134 LYS B N 1
ATOM 2227 C CA . LYS B 1 134 ? 9.625 -4.875 3.977 1 91.94 134 LYS B CA 1
ATOM 2228 C C . LYS B 1 134 ? 8.227 -4.34 3.65 1 91.94 134 LYS B C 1
ATOM 2230 O O . LYS B 1 134 ? 7.449 -5.012 2.971 1 91.94 134 LYS B O 1
ATOM 2235 N N . ILE B 1 135 ? 7.934 -3.195 4.285 1 86.12 135 ILE B N 1
ATOM 2236 C CA . ILE B 1 135 ? 6.789 -2.389 3.883 1 86.12 135 ILE B CA 1
ATOM 2237 C C . ILE B 1 135 ? 7.184 -0.916 3.836 1 86.12 135 ILE B C 1
ATOM 2239 O O . ILE B 1 135 ? 7.312 -0.267 4.875 1 86.12 135 ILE B O 1
ATOM 2243 N N . LYS B 1 136 ? 7.41 -0.41 2.695 1 81.44 136 LYS B N 1
ATOM 2244 C CA . LYS B 1 136 ? 7.805 0.986 2.527 1 81.44 136 LYS B CA 1
ATOM 2245 C C . LYS B 1 136 ? 7.535 1.466 1.104 1 81.44 136 LYS B C 1
ATOM 2247 O O . LYS B 1 136 ? 8.297 1.158 0.186 1 81.44 136 LYS B O 1
ATOM 2252 N N . VAL B 1 137 ? 6.43 2.195 1.073 1 75.06 137 VAL B N 1
ATOM 2253 C CA . VAL B 1 137 ? 6.121 2.766 -0.234 1 75.06 137 VAL B CA 1
ATOM 2254 C C . VAL B 1 137 ? 6.52 4.238 -0.262 1 75.06 137 VAL B C 1
ATOM 2256 O O . VAL B 1 137 ? 5.812 5.094 0.279 1 75.06 137 VAL B O 1
ATOM 2259 N N . ASN B 1 138 ? 7.688 4.52 -0.733 1 76.5 138 ASN B N 1
ATOM 2260 C CA . ASN B 1 138 ? 8.164 5.887 -0.918 1 76.5 138 ASN B CA 1
ATOM 2261 C C . ASN B 1 138 ? 8.734 6.098 -2.318 1 76.5 138 ASN B C 1
ATOM 2263 O O . ASN B 1 138 ? 9.336 5.191 -2.891 1 76.5 138 ASN B O 1
ATOM 2267 N N . PHE B 1 139 ? 8.391 7.238 -2.82 1 77 139 PHE B N 1
ATOM 2268 C CA . PHE B 1 139 ? 8.859 7.555 -4.164 1 77 139 PHE B CA 1
ATOM 2269 C C . PHE B 1 139 ? 9.805 8.742 -4.141 1 77 139 PHE B C 1
ATOM 2271 O O . PHE B 1 139 ? 9.625 9.68 -3.352 1 77 139 PHE B O 1
ATOM 2278 N N . ASN B 1 140 ? 10.875 8.516 -4.785 1 73.62 140 ASN B N 1
ATOM 2279 C CA . ASN B 1 140 ? 11.766 9.656 -4.961 1 73.62 140 ASN B CA 1
ATOM 2280 C C . ASN B 1 140 ? 11.344 10.523 -6.145 1 73.62 140 ASN B C 1
ATOM 2282 O O . ASN B 1 140 ? 11.547 10.141 -7.297 1 73.62 140 ASN B O 1
ATOM 2286 N N . VAL B 1 141 ? 10.664 11.562 -5.863 1 69.25 141 VAL B N 1
ATOM 2287 C CA . VAL B 1 141 ? 10.18 12.43 -6.93 1 69.25 141 VAL B CA 1
ATOM 2288 C C . VAL B 1 141 ? 11.227 13.492 -7.25 1 69.25 141 VAL B C 1
ATOM 2290 O O . VAL B 1 141 ? 11.664 14.234 -6.363 1 69.25 141 VAL B O 1
ATOM 2293 N N . GLU B 1 142 ? 12.008 13.242 -8.336 1 59.53 142 GLU B N 1
ATOM 2294 C CA . GLU B 1 142 ? 12.977 14.25 -8.781 1 59.53 142 GLU B CA 1
ATOM 2295 C C . GLU B 1 142 ? 12.281 15.516 -9.258 1 59.53 142 GLU B C 1
ATOM 2297 O O . GLU B 1 142 ? 11.242 15.445 -9.922 1 59.53 142 GLU B O 1
ATOM 2302 N N . GLY B 1 143 ? 12.797 16.75 -8.867 1 50.59 143 GLY B N 1
ATOM 2303 C CA . GLY B 1 143 ? 12.461 18.031 -9.445 1 50.59 143 GLY B CA 1
ATOM 2304 C C . GLY B 1 143 ? 11.555 18.875 -8.562 1 50.59 143 GLY B C 1
ATOM 2305 O O . GLY B 1 143 ? 11.469 20.094 -8.727 1 50.59 143 GLY B O 1
ATOM 2306 N N . VAL B 1 144 ? 10.461 18.156 -7.793 1 42.88 144 VAL B N 1
ATOM 2307 C CA . VAL B 1 144 ? 9.594 19.141 -7.164 1 42.88 144 VAL B CA 1
ATOM 2308 C C . VAL B 1 144 ? 10.008 19.344 -5.707 1 42.88 144 VAL B C 1
ATOM 2310 O O . VAL B 1 144 ? 10.344 18.375 -5.012 1 42.88 144 VAL B O 1
#

Nearest PDB structures (foldseek):
  4un1-assembly2_C  TM=6.671E-01  e=3.348E-15  Desulfovibrio desulfuricans
  4czc-assembly1_A  TM=7.793E-01  e=2.503E-12  Hydrogenobacter thermophilus TK-6
  4ch7-assembly1_A  TM=7.760E-01  e=7.624E-12  Hydrogenobacter thermophilus TK-6
  2dbb-assembly1_B  TM=8.294E-01  e=2.622E-10  Pyrococcus horikoshii OT3
  8q90-assembly1_B  TM=8.264E-01  e=1.942E-06  Haloferax mediterranei

Organism: Clostridium kluyveri (strain ATCC 8527 / DSM 555 / NBRC 12016 / NCIMB 10680 / K1) (NCBI:txid431943)

Solvent-accessible surface area (backbone atoms only — not comparable to full-atom values): 15503 Å² total; per-residue (Å²): 80,62,45,50,36,41,72,59,44,61,84,53,66,43,32,41,44,55,51,8,63,76,66,77,50,49,39,67,55,44,43,51,48,51,51,50,35,39,73,72,43,44,30,70,40,43,24,45,41,63,31,51,60,79,73,39,34,48,64,33,40,35,33,28,64,62,58,79,93,42,44,67,61,47,52,53,56,54,63,66,38,81,38,40,26,35,29,31,33,30,68,49,82,56,24,35,38,34,32,41,40,38,47,69,89,48,53,67,67,59,52,49,51,52,48,25,64,72,65,72,49,82,69,62,48,69,40,42,64,75,41,81,76,41,82,51,88,75,69,86,59,82,92,77,80,62,43,50,36,41,72,60,44,61,85,52,63,42,32,42,44,56,51,9,62,75,65,77,49,49,40,67,55,44,43,51,50,50,51,49,36,38,74,71,43,44,29,68,39,43,24,46,41,62,31,53,60,79,74,38,34,48,62,34,41,35,34,28,65,62,59,80,92,42,43,67,61,47,51,52,57,55,63,66,38,82,39,39,28,36,30,32,32,29,67,50,83,56,24,35,38,34,32,41,39,38,46,68,91,48,52,67,67,59,52,49,52,53,49,25,64,73,64,72,49,83,71,60,48,69,41,42,66,76,42,81,78,41,84,51,89,73,69,86,60,82,94,76

Radius of gyration: 20.23 Å; Cα contacts (8 Å, |Δi|>4): 507; chains: 2; bounding box: 44×54×43 Å

Secondary structure (DSSP, 8-state):
-HHHHHH----SS-HHHHHHHHHT--HHHHHHHHHHHHHHTSEEEEEEEE-TTTTTEEEEEEEE---GGGHHHHHHHHHTSTTEEEEEEESSSS-EEEEEEEETTS-HHHHHHHHHHHHT---EEEEEEEEEEEE------S--/-HHHHHH----SS-HHHHHHHHHT--HHHHHHHHHHHHHHTSEEEEEEEE-TTTTTEEEEEEEE---GGGHHHHHHHHHTSTTEEEEEEESSSS-EEEEEEEETTS-HHHHHHHHHHHHT---EEEEEEEEEEEE------S--

InterPro domains:
  IPR040523 Siroheme decarboxylase , AsnC-like ligand binding domain [PF17805] (54-134)
  IPR050684 Transcriptional regulator Lrp/AsnC/Siroheme decarboxylase [PTHR43413] (2-121)
  IPR053429 Siroheme decarboxylase AHBA-like [NF040708] (1-141)
  IPR053953 Siroheme decarboxylase NirL-like, HTH domain [PF22451] (2-44)

Foldseek 3Di:
DVQCQFPPQDDDDLSLCVVCVVVVHHSVVSVVVVVVCCVVCVDVDRDDDDDQVVVQKFKWKKFFQDPPVCVVVLQVLLVPDPQWDDWAAPDDNRGIMIMGMDGNVDDPVVVVVVSCVVSVGDDMDIGGDPDDDDDDDHDDDPDD/DVQCQFPPQDDDDLSLCVVCVVVVHHSVVSVVVVVVCCVVCVDVDRDDDDDQVVVQKFKWKKFFQDPPVCVVVLQVLLVPDPQWDDWAAPDDNRGIMIMGMDGNVDDPVVVVVVSCVVSVGDDMDIGGDPDDDDDDDHDDDPDD

Sequence (288 aa):
MLNIIQNDFPIESRPFLTLANKLDMTEEEVIELMKKFKESGYIRRLGGVFDSGKLGYTSTLCAIEVPEERVEEVASIINGYSGVTHNYLRMHKYNMWFTLTVSTSESIEDTLEKIKNSIKINNILVLNSLNTFKIKVNFNVEGVMLNIIQNDFPIESRPFLTLANKLDMTEEEVIELMKKFKESGYIRRLGGVFDSGKLGYTSTLCAIEVPEERVEEVASIINGYSGVTHNYLRMHKYNMWFTLTVSTSESIEDTLEKIKNSIKINNILVLNSLNTFKIKVNFNVEGV